Protein AF-A0A1X7TMD0-F1 (afdb_monomer)

Organism: Amphimedon queenslandica (NCBI:txid400682)

InterPro domains:
  IPR003649 B-box, C-terminal [SM00502] (31-154)
  IPR047153 TRIM45/56/19-like [PTHR25462] (22-155)

Mean predicted aligned error: 13.08 Å

Radius of gyration: 57.7 Å; Cα contacts (8 Å, |Δi|>4): 32; chains: 1; bounding box: 143×22×146 Å

Structure (mmCIF, N/CA/C/O backbone):
data_AF-A0A1X7TMD0-F1
#
_entry.id   AF-A0A1X7TMD0-F1
#
loop_
_atom_site.group_PDB
_atom_site.id
_atom_site.type_symbol
_atom_site.label_atom_id
_atom_site.label_alt_id
_atom_site.label_comp_id
_atom_site.label_asym_id
_atom_site.label_entity_id
_atom_site.label_seq_id
_atom_site.pdbx_PDB_ins_code
_atom_site.Cartn_x
_atom_site.Cartn_y
_atom_site.Cartn_z
_atom_site.occupancy
_atom_site.B_iso_or_equiv
_atom_site.auth_seq_id
_atom_site.auth_comp_id
_atom_site.auth_asym_id
_atom_site.auth_atom_id
_atom_site.pdbx_PDB_model_num
ATOM 1 N N . MET A 1 1 ? 98.277 -11.308 -60.375 1.00 38.12 1 MET A N 1
ATOM 2 C CA . MET A 1 1 ? 97.783 -9.922 -60.225 1.00 38.12 1 MET A CA 1
ATOM 3 C C . MET A 1 1 ? 96.334 -9.885 -60.677 1.00 38.12 1 MET A C 1
ATOM 5 O O . MET A 1 1 ? 96.066 -10.153 -61.839 1.00 38.12 1 MET A O 1
ATOM 9 N N . TYR A 1 2 ? 95.415 -9.661 -59.738 1.00 39.06 2 TYR A N 1
ATOM 10 C CA . TYR A 1 2 ? 93.972 -9.599 -59.971 1.00 39.06 2 TYR A CA 1
ATOM 11 C C . TYR A 1 2 ? 93.620 -8.367 -60.814 1.00 39.06 2 TYR A C 1
ATOM 13 O O . TYR A 1 2 ? 93.808 -7.243 -60.355 1.00 39.06 2 TYR A O 1
ATOM 21 N N . SER A 1 3 ? 93.098 -8.566 -62.026 1.00 44.09 3 SER A N 1
ATOM 22 C CA . SER A 1 3 ? 92.479 -7.481 -62.791 1.00 44.09 3 SER A CA 1
ATOM 23 C C . SER A 1 3 ? 91.007 -7.407 -62.400 1.00 44.09 3 SER A C 1
ATOM 25 O O . SER A 1 3 ? 90.193 -8.223 -62.833 1.00 44.09 3 SER A O 1
ATOM 27 N N . LEU A 1 4 ? 90.678 -6.462 -61.515 1.00 51.03 4 LEU A N 1
ATOM 28 C CA . LEU A 1 4 ? 89.299 -6.063 -61.265 1.00 51.03 4 LEU A CA 1
ATOM 29 C C . LEU A 1 4 ? 88.703 -5.558 -62.585 1.00 51.03 4 LEU A C 1
ATOM 31 O O . LEU A 1 4 ? 88.985 -4.435 -63.005 1.00 51.03 4 LEU A O 1
ATOM 35 N N . MET A 1 5 ? 87.844 -6.359 -63.217 1.00 51.88 5 MET A N 1
ATOM 36 C CA . MET A 1 5 ? 86.906 -5.847 -64.211 1.00 51.88 5 MET A CA 1
ATOM 37 C C . MET A 1 5 ? 85.963 -4.876 -63.499 1.00 51.88 5 MET A C 1
ATOM 39 O O . MET A 1 5 ? 84.958 -5.270 -62.908 1.00 51.88 5 MET A O 1
ATOM 43 N N . LYS A 1 6 ? 86.306 -3.586 -63.538 1.00 55.41 6 LYS A N 1
ATOM 44 C CA . LYS A 1 6 ? 85.349 -2.508 -63.312 1.00 55.41 6 LYS A CA 1
ATOM 45 C C . LYS A 1 6 ? 84.234 -2.708 -64.335 1.00 55.41 6 LYS A C 1
ATOM 47 O O . LYS A 1 6 ? 84.418 -2.404 -65.509 1.00 55.41 6 LYS A O 1
ATOM 52 N N . LYS A 1 7 ? 83.093 -3.249 -63.901 1.00 50.25 7 LYS A N 1
ATOM 53 C CA . LYS A 1 7 ? 81.836 -3.138 -64.644 1.00 50.25 7 LYS A CA 1
ATOM 54 C C . LYS A 1 7 ? 81.516 -1.649 -64.701 1.00 50.25 7 LYS A C 1
ATOM 56 O O . LYS A 1 7 ? 80.981 -1.084 -63.751 1.00 50.25 7 LYS A O 1
ATOM 61 N N . THR A 1 8 ? 81.941 -0.998 -65.774 1.00 50.72 8 THR A N 1
ATOM 62 C CA . THR A 1 8 ? 81.545 0.364 -66.103 1.00 50.72 8 THR A CA 1
ATOM 63 C C . THR A 1 8 ? 80.035 0.326 -66.279 1.00 50.72 8 THR A C 1
ATOM 65 O O . THR A 1 8 ? 79.537 -0.287 -67.222 1.00 50.72 8 THR A O 1
ATOM 68 N N . ALA A 1 9 ? 79.299 0.897 -65.327 1.00 57.88 9 ALA A N 1
ATOM 69 C CA . ALA A 1 9 ? 77.879 1.139 -65.502 1.00 57.88 9 ALA A CA 1
ATOM 70 C C . ALA A 1 9 ? 77.749 2.113 -66.677 1.00 57.88 9 ALA A C 1
ATOM 72 O O . ALA A 1 9 ? 78.112 3.283 -66.565 1.00 57.88 9 ALA A O 1
ATOM 73 N N . VAL A 1 10 ? 77.346 1.587 -67.832 1.00 64.81 10 VAL A N 1
ATOM 74 C CA . VAL A 1 10 ? 77.059 2.387 -69.019 1.00 64.81 10 VAL A CA 1
ATOM 75 C C . VAL A 1 10 ? 75.853 3.246 -68.662 1.00 64.81 10 VAL A C 1
ATOM 77 O O . VAL A 1 10 ? 74.783 2.719 -68.364 1.00 64.81 10 VAL A O 1
ATOM 80 N N . LEU A 1 11 ? 76.061 4.561 -68.597 1.00 60.78 11 LEU A N 1
ATOM 81 C CA . LEU A 1 11 ? 74.968 5.507 -68.412 1.00 60.78 11 LEU A CA 1
ATOM 82 C C . LEU A 1 11 ? 74.040 5.403 -69.630 1.00 60.78 11 LEU A C 1
ATOM 84 O O . LEU A 1 11 ? 74.550 5.360 -70.753 1.00 60.78 11 LEU A O 1
ATOM 88 N N . PRO A 1 12 ? 72.714 5.338 -69.421 1.00 64.31 12 PRO A N 1
ATOM 89 C CA . PRO A 1 12 ? 71.765 5.204 -70.516 1.00 64.31 12 PRO A CA 1
ATOM 90 C C . PRO A 1 12 ? 71.922 6.370 -71.491 1.00 64.31 12 PRO A C 1
ATOM 92 O O . PRO A 1 12 ? 72.165 7.513 -71.087 1.00 64.31 12 PRO A O 1
ATOM 95 N N . SER A 1 13 ? 71.785 6.077 -72.782 1.00 70.81 13 SER A N 1
ATOM 96 C CA . SER A 1 13 ? 71.764 7.115 -73.809 1.00 70.81 13 SER A CA 1
ATOM 97 C C . SER A 1 13 ? 70.603 8.094 -73.553 1.00 70.81 13 SER A C 1
ATOM 99 O O . SER A 1 13 ? 69.589 7.715 -72.957 1.00 70.81 13 SER A O 1
ATOM 101 N N . PRO A 1 14 ? 70.695 9.361 -73.999 1.00 70.94 14 PRO A N 1
ATOM 102 C CA . PRO A 1 14 ? 69.619 10.338 -73.819 1.00 70.94 14 PRO A CA 1
ATOM 103 C C . PRO A 1 14 ? 68.250 9.851 -74.326 1.00 70.94 14 PRO A C 1
ATOM 105 O O . PRO A 1 14 ? 67.220 10.190 -73.741 1.00 70.94 14 PRO A O 1
ATOM 108 N N . GLN A 1 15 ? 68.225 9.020 -75.376 1.00 71.81 15 GLN A N 1
ATOM 109 C CA . GLN A 1 15 ? 66.997 8.390 -75.861 1.00 71.81 15 GLN A CA 1
ATOM 110 C C . GLN A 1 15 ? 66.452 7.327 -74.889 1.00 71.81 15 GLN A C 1
ATOM 112 O O . GLN A 1 15 ? 65.260 7.339 -74.594 1.00 71.81 15 GLN A O 1
ATOM 117 N N . GLU A 1 16 ? 67.299 6.454 -74.336 1.00 71.31 16 GLU A N 1
ATOM 118 C CA . GLU A 1 16 ? 66.889 5.422 -73.364 1.00 71.31 16 GLU A CA 1
ATOM 119 C C . GLU A 1 16 ? 66.396 6.029 -72.044 1.00 71.31 16 GLU A C 1
ATOM 121 O O . GLU A 1 16 ? 65.386 5.587 -71.499 1.00 71.31 16 GLU A O 1
ATOM 126 N N . ALA A 1 17 ? 67.048 7.089 -71.555 1.00 72.69 17 ALA A N 1
ATOM 127 C CA . ALA A 1 17 ? 66.600 7.810 -70.362 1.00 72.69 17 ALA A CA 1
ATOM 128 C C . ALA A 1 17 ? 65.207 8.440 -70.559 1.00 72.69 17 ALA A C 1
ATOM 130 O O . ALA A 1 17 ? 64.384 8.433 -69.646 1.00 72.69 17 ALA A O 1
ATOM 131 N N . THR A 1 18 ? 64.923 8.937 -71.767 1.00 77.25 18 THR A N 1
ATOM 132 C CA . THR A 1 18 ? 63.623 9.531 -72.118 1.00 77.25 18 THR A CA 1
ATOM 133 C C . THR A 1 18 ? 62.509 8.480 -72.156 1.00 77.25 18 THR A C 1
ATOM 135 O O . THR A 1 18 ? 61.422 8.725 -71.636 1.00 77.25 18 THR A O 1
ATOM 138 N N . VAL A 1 19 ? 62.783 7.293 -72.710 1.00 79.81 19 VAL A N 1
ATOM 139 C CA . VAL A 1 19 ? 61.823 6.172 -72.751 1.00 79.81 19 VAL A CA 1
ATOM 140 C C . VAL A 1 19 ? 61.477 5.690 -71.340 1.00 79.81 19 VAL A C 1
ATOM 142 O O . VAL A 1 19 ? 60.300 5.556 -71.017 1.00 79.81 19 VAL A O 1
ATOM 145 N N . VAL A 1 20 ? 62.473 5.526 -70.464 1.00 80.00 20 VAL A N 1
ATOM 146 C CA . VAL A 1 20 ? 62.251 5.093 -69.072 1.00 80.00 20 VAL A CA 1
ATOM 147 C C . VAL A 1 20 ? 61.422 6.113 -68.280 1.00 80.00 20 VAL A C 1
ATOM 149 O O . VAL A 1 20 ? 60.518 5.732 -67.538 1.00 80.00 20 VAL A O 1
ATOM 152 N N . ILE A 1 21 ? 61.673 7.416 -68.449 1.00 84.94 21 ILE A N 1
ATOM 153 C CA . ILE A 1 21 ? 60.874 8.471 -67.796 1.00 84.94 21 ILE A CA 1
ATOM 154 C C . ILE A 1 21 ? 59.416 8.438 -68.278 1.00 84.94 21 ILE A C 1
ATOM 156 O O . ILE A 1 21 ? 58.499 8.615 -67.472 1.00 84.94 21 ILE A O 1
ATOM 160 N N . MET A 1 22 ? 59.189 8.183 -69.568 1.00 85.06 22 MET A N 1
ATOM 161 C CA . MET A 1 22 ? 57.848 8.078 -70.148 1.00 85.06 22 MET A CA 1
ATOM 162 C C . MET A 1 22 ? 57.096 6.852 -69.611 1.00 85.06 22 MET A C 1
ATOM 164 O O . MET A 1 22 ? 55.968 6.990 -69.147 1.00 85.06 22 MET A O 1
ATOM 168 N N . GLU A 1 23 ? 57.737 5.681 -69.553 1.00 85.06 23 GLU A N 1
ATOM 169 C CA . GLU A 1 23 ? 57.141 4.457 -68.993 1.00 85.06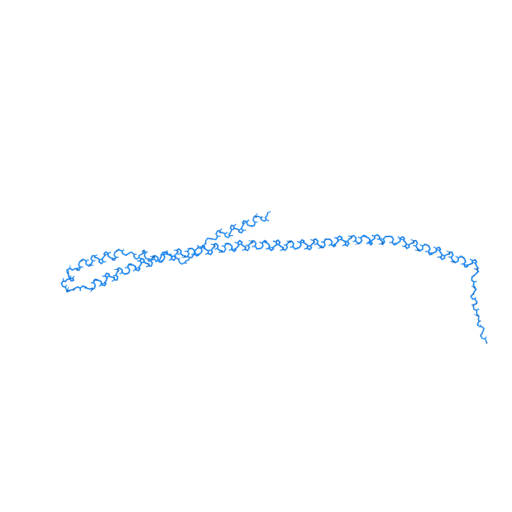 23 GLU A CA 1
ATOM 170 C C . GLU A 1 23 ? 56.800 4.588 -67.501 1.00 85.06 23 GLU A C 1
ATOM 172 O O . GLU A 1 23 ? 55.737 4.145 -67.057 1.00 85.06 23 GLU A O 1
ATOM 177 N N . ILE A 1 24 ? 57.671 5.235 -66.718 1.00 89.06 24 ILE A N 1
ATOM 178 C CA . ILE A 1 24 ? 57.410 5.530 -65.302 1.00 89.06 24 ILE A CA 1
ATOM 179 C C . ILE A 1 24 ? 56.221 6.487 -65.166 1.00 89.06 24 ILE A C 1
ATOM 181 O O . ILE A 1 24 ? 55.372 6.284 -64.298 1.00 89.06 24 ILE A O 1
ATOM 185 N N . THR A 1 25 ? 56.136 7.503 -66.025 1.00 92.06 25 THR A N 1
ATOM 186 C CA . THR A 1 25 ? 55.045 8.489 -66.019 1.00 92.06 25 THR A CA 1
ATOM 187 C C . THR A 1 25 ? 53.705 7.844 -66.383 1.00 92.06 25 THR A C 1
ATOM 189 O O . THR A 1 25 ? 52.702 8.071 -65.700 1.00 92.06 25 THR A O 1
ATOM 192 N N . ASP A 1 26 ? 53.689 6.975 -67.392 1.00 93.31 26 ASP A N 1
ATOM 193 C CA . ASP A 1 26 ? 52.505 6.215 -67.802 1.00 93.31 26 ASP A CA 1
ATOM 194 C C . ASP A 1 26 ? 52.055 5.238 -66.710 1.00 93.31 26 ASP A C 1
ATOM 196 O O . ASP A 1 26 ? 50.866 5.150 -66.391 1.00 93.31 26 ASP A O 1
ATOM 200 N N . SER A 1 27 ? 53.006 4.519 -66.105 1.00 93.38 27 SER A N 1
ATOM 201 C CA . SER A 1 27 ? 52.751 3.605 -64.989 1.00 93.38 27 SER A CA 1
ATOM 202 C C . SER A 1 27 ? 52.181 4.349 -63.778 1.00 93.38 27 SER A C 1
ATOM 204 O O . SER A 1 27 ? 51.121 3.983 -63.262 1.00 93.38 27 SER A O 1
ATOM 206 N N . TYR A 1 28 ? 52.815 5.456 -63.376 1.00 93.81 28 TYR A N 1
ATOM 207 C CA . TYR A 1 28 ? 52.341 6.323 -62.297 1.00 93.81 28 TYR A CA 1
ATOM 208 C C . TYR A 1 28 ? 50.910 6.809 -62.549 1.00 93.81 28 TYR A C 1
ATOM 210 O O . TYR A 1 28 ? 50.065 6.712 -61.659 1.00 93.81 28 TYR A O 1
ATOM 218 N N . THR A 1 29 ? 50.617 7.275 -63.765 1.00 95.88 29 THR A N 1
ATOM 219 C CA . THR A 1 29 ? 49.290 7.792 -64.129 1.00 95.88 29 THR A CA 1
ATOM 220 C C . THR A 1 29 ? 48.223 6.701 -64.031 1.00 95.88 29 THR A C 1
ATOM 222 O O . THR A 1 29 ? 47.203 6.898 -63.370 1.00 95.88 29 THR A O 1
ATOM 225 N N . LYS A 1 30 ? 48.486 5.505 -64.577 1.00 95.69 30 LYS A N 1
ATOM 226 C CA . LYS A 1 30 ? 47.564 4.357 -64.496 1.00 95.69 30 LYS A CA 1
ATOM 227 C C . LYS A 1 30 ? 47.293 3.928 -63.055 1.00 95.69 30 LYS A C 1
ATOM 229 O O . LYS A 1 30 ? 46.144 3.687 -62.684 1.00 95.69 30 LYS A O 1
ATOM 234 N N . HIS A 1 31 ? 48.336 3.839 -62.230 1.00 95.31 31 HIS A N 1
ATOM 235 C CA . HIS A 1 31 ? 48.186 3.465 -60.825 1.00 95.31 31 HIS A CA 1
ATOM 236 C C . HIS A 1 31 ? 47.451 4.538 -60.016 1.00 95.31 31 HIS A C 1
ATOM 238 O O . HIS A 1 31 ? 46.606 4.195 -59.187 1.00 95.31 31 HIS A O 1
ATOM 244 N N . LYS A 1 32 ? 47.706 5.824 -60.288 1.00 95.75 32 LYS A N 1
ATOM 245 C CA . LYS A 1 32 ? 46.985 6.940 -59.668 1.00 95.75 32 LYS A CA 1
ATOM 246 C C . LYS A 1 32 ? 45.492 6.897 -60.000 1.00 95.75 32 LYS A C 1
ATOM 248 O O . LYS A 1 32 ? 44.675 6.952 -59.086 1.00 95.75 32 LYS A O 1
ATOM 253 N N . GLU A 1 33 ? 45.128 6.717 -61.268 1.00 95.94 33 GLU A N 1
ATOM 254 C CA . GLU A 1 33 ? 43.721 6.606 -61.677 1.00 95.94 33 GLU A CA 1
ATOM 255 C C . GLU A 1 33 ? 43.021 5.391 -61.053 1.00 95.94 33 GLU A C 1
ATOM 257 O O . GLU A 1 33 ? 41.873 5.483 -60.611 1.00 95.94 33 GLU A O 1
ATOM 262 N N . ALA A 1 34 ? 43.698 4.239 -60.993 1.00 95.75 34 ALA A N 1
ATOM 263 C CA . ALA A 1 34 ? 43.158 3.038 -60.357 1.00 95.75 34 ALA A CA 1
ATOM 264 C C . ALA A 1 34 ? 42.920 3.247 -58.851 1.00 95.75 34 ALA A C 1
ATOM 266 O O . ALA A 1 34 ? 41.899 2.802 -58.311 1.00 95.75 34 ALA A O 1
ATOM 267 N N . LEU A 1 35 ? 43.827 3.964 -58.181 1.00 96.06 35 LEU A N 1
ATOM 268 C CA . LEU A 1 35 ? 43.687 4.330 -56.775 1.00 96.06 35 LEU A CA 1
ATOM 269 C C . LEU A 1 35 ? 42.517 5.297 -56.564 1.00 96.06 35 LEU A C 1
ATOM 271 O O . LEU A 1 35 ? 41.699 5.072 -55.676 1.00 96.06 35 LEU A O 1
ATOM 275 N N . GLU A 1 36 ? 42.387 6.330 -57.398 1.00 95.62 36 GLU A N 1
ATOM 276 C CA . GLU A 1 36 ? 41.278 7.291 -57.332 1.00 95.62 36 GLU A CA 1
ATOM 277 C C . GLU A 1 36 ? 39.919 6.607 -57.537 1.00 95.62 36 GLU A C 1
ATOM 279 O O . GLU A 1 36 ? 38.995 6.810 -56.742 1.00 95.62 36 GLU A O 1
ATOM 284 N N . LYS A 1 37 ? 39.811 5.719 -58.537 1.00 95.56 37 LYS A N 1
ATOM 285 C CA . LYS A 1 37 ? 38.607 4.901 -58.769 1.00 95.56 37 LYS A CA 1
ATOM 286 C C . LYS A 1 37 ? 38.267 4.026 -57.563 1.00 95.56 37 LYS A C 1
ATOM 288 O O . LYS A 1 37 ? 37.093 3.905 -57.222 1.00 95.56 37 LYS A O 1
ATOM 293 N N . SER A 1 38 ? 39.274 3.463 -56.897 1.00 95.69 38 SER A N 1
ATOM 294 C CA . SER A 1 38 ? 39.089 2.620 -55.708 1.00 95.69 38 SER A CA 1
ATOM 295 C C . SER A 1 38 ? 38.731 3.425 -54.452 1.00 95.69 38 SER A C 1
ATOM 297 O O . SER A 1 38 ? 38.002 2.938 -53.589 1.00 95.69 38 SER A O 1
ATOM 299 N N . LEU A 1 39 ? 39.200 4.672 -54.348 1.00 96.69 39 LEU A N 1
ATOM 300 C CA . LEU A 1 39 ? 38.979 5.534 -53.186 1.00 96.69 39 LEU A CA 1
ATOM 301 C C . LEU A 1 39 ? 37.565 6.134 -53.151 1.00 96.69 39 LEU A C 1
ATOM 303 O O . LEU A 1 39 ? 37.018 6.366 -52.072 1.00 96.69 39 LEU A O 1
ATOM 307 N N . ASN A 1 40 ? 36.945 6.370 -54.309 1.00 93.44 40 ASN A N 1
ATOM 308 C CA . ASN A 1 40 ? 35.605 6.960 -54.386 1.00 93.44 40 ASN A CA 1
ATOM 309 C C . ASN A 1 40 ? 34.523 6.121 -53.662 1.00 93.44 40 ASN A C 1
ATOM 311 O O . ASN A 1 40 ? 33.807 6.687 -52.830 1.00 93.44 40 ASN A O 1
ATOM 315 N N . PRO A 1 41 ? 34.432 4.787 -53.851 1.00 96.75 41 PRO A N 1
ATOM 316 C CA . PRO A 1 41 ? 33.550 3.932 -53.052 1.00 96.75 41 PRO A CA 1
ATOM 317 C C . PRO A 1 41 ? 33.829 3.992 -51.545 1.00 96.75 41 PRO A C 1
ATOM 319 O O . PRO A 1 41 ? 32.896 3.952 -50.745 1.00 96.75 41 PRO A O 1
ATOM 322 N N . VAL A 1 42 ? 35.100 4.109 -51.141 1.00 97.56 42 VAL A N 1
ATOM 323 C CA . VAL A 1 42 ? 35.485 4.207 -49.722 1.00 97.56 42 VAL A CA 1
ATOM 324 C C . VAL A 1 42 ? 34.964 5.505 -49.109 1.00 97.56 42 VAL A C 1
ATOM 326 O O . VAL A 1 42 ? 34.363 5.468 -48.039 1.00 97.56 42 VAL A O 1
ATOM 329 N N . LYS A 1 43 ? 35.106 6.640 -49.806 1.00 96.94 43 LYS A N 1
ATOM 330 C CA . LYS A 1 43 ? 34.530 7.925 -49.372 1.00 96.94 43 LYS A CA 1
ATOM 331 C C . LYS A 1 43 ? 33.009 7.843 -49.216 1.00 96.94 43 LYS A C 1
ATOM 333 O O . LYS A 1 43 ? 32.478 8.316 -48.216 1.00 96.94 43 LYS A O 1
ATOM 338 N N . GLY A 1 44 ? 32.325 7.184 -50.154 1.00 97.38 44 GLY A N 1
ATOM 339 C CA . GLY A 1 44 ? 30.883 6.935 -50.061 1.00 97.38 44 GLY A CA 1
ATOM 340 C C . GLY A 1 44 ? 30.502 6.101 -48.833 1.00 97.38 44 GLY A C 1
ATOM 341 O O . GLY A 1 44 ? 29.569 6.455 -48.114 1.00 97.38 44 GLY A O 1
ATOM 342 N N . LYS A 1 45 ? 31.261 5.037 -48.536 1.00 98.19 45 LYS A N 1
ATOM 343 C CA . LYS A 1 45 ? 31.064 4.227 -47.320 1.00 98.19 45 LYS A CA 1
ATOM 344 C C . LYS A 1 45 ? 31.298 5.026 -46.040 1.00 98.19 45 LYS A C 1
ATOM 346 O O . LYS A 1 45 ? 30.528 4.865 -45.101 1.00 98.19 45 LYS A O 1
ATOM 351 N N . ILE A 1 46 ? 32.319 5.886 -45.998 1.00 98.19 46 ILE A N 1
ATOM 352 C CA . ILE A 1 46 ? 32.585 6.760 -44.844 1.00 98.19 46 ILE A CA 1
ATOM 353 C C . ILE A 1 46 ? 31.379 7.665 -44.574 1.00 98.19 46 ILE A C 1
ATOM 355 O O . ILE A 1 46 ? 30.932 7.760 -43.435 1.00 98.19 46 ILE A O 1
ATOM 359 N N . GLU A 1 47 ? 30.824 8.293 -45.611 1.00 98.25 47 GLU A N 1
ATOM 360 C CA . GLU A 1 47 ? 29.654 9.161 -45.459 1.00 98.25 47 GLU A CA 1
ATOM 361 C C . GLU A 1 47 ? 28.402 8.379 -45.035 1.00 98.25 47 GLU A C 1
ATOM 363 O O . GLU A 1 47 ? 27.655 8.816 -44.161 1.00 98.25 47 GLU A O 1
ATOM 368 N N . GLY A 1 48 ? 28.202 7.178 -45.589 1.00 98.50 48 GLY A N 1
ATOM 369 C CA . GLY A 1 48 ? 27.134 6.276 -45.155 1.00 98.50 48 GLY A CA 1
ATOM 370 C C . GLY A 1 48 ? 27.256 5.884 -43.680 1.00 98.50 48 GLY A C 1
ATOM 371 O O . GLY A 1 48 ? 26.276 5.960 -42.944 1.00 98.50 48 GLY A O 1
ATOM 372 N N . LEU A 1 49 ? 28.462 5.530 -43.224 1.00 98.69 49 LEU A N 1
ATOM 373 C CA . LEU A 1 49 ? 28.717 5.168 -41.828 1.00 98.69 49 LEU A CA 1
ATOM 374 C C . LEU A 1 49 ? 28.472 6.333 -40.868 1.00 98.69 49 LEU A C 1
ATOM 376 O O . LEU A 1 49 ? 27.920 6.108 -39.797 1.00 98.69 49 LEU A O 1
ATOM 380 N N . LYS A 1 50 ? 28.816 7.570 -41.245 1.00 98.56 50 LYS A N 1
ATOM 381 C CA . LYS A 1 50 ? 28.501 8.752 -40.427 1.00 98.56 50 LYS A CA 1
ATOM 382 C C . LYS A 1 50 ? 26.998 8.901 -40.198 1.00 98.56 50 LYS A C 1
ATOM 384 O O . LYS A 1 50 ? 26.581 9.085 -39.063 1.00 98.56 50 LYS A O 1
ATOM 389 N N . LYS A 1 51 ? 26.192 8.757 -41.255 1.00 98.56 51 LYS A N 1
ATOM 390 C CA . LYS A 1 51 ? 24.724 8.828 -41.153 1.00 98.56 51 LYS A CA 1
ATOM 391 C C . LYS A 1 51 ? 24.155 7.716 -40.277 1.00 98.56 51 LYS A C 1
ATOM 393 O O . LYS A 1 51 ? 23.280 7.976 -39.460 1.00 98.56 51 LYS A O 1
ATOM 398 N N . VAL A 1 52 ? 24.672 6.494 -40.427 1.00 98.62 52 VAL A N 1
ATOM 399 C CA . VAL A 1 52 ? 24.281 5.360 -39.577 1.00 98.62 52 VAL A CA 1
ATOM 400 C C . VAL A 1 52 ? 24.624 5.634 -38.113 1.00 98.62 52 VAL A C 1
ATOM 402 O O . VAL A 1 52 ? 23.781 5.408 -37.256 1.00 98.62 52 VAL A O 1
ATOM 405 N N . LEU A 1 53 ? 25.820 6.152 -37.818 1.00 98.75 53 LEU A N 1
ATOM 406 C CA . LEU A 1 53 ? 26.216 6.487 -36.447 1.00 98.75 53 LEU A CA 1
ATOM 407 C C . LEU A 1 53 ? 25.305 7.549 -35.822 1.00 98.75 53 LEU A C 1
ATOM 409 O O . LEU A 1 53 ? 24.908 7.383 -34.675 1.00 98.75 53 LEU A O 1
ATOM 413 N N . SER A 1 54 ? 24.933 8.593 -36.568 1.00 98.44 54 SER A N 1
ATOM 414 C CA . SER A 1 54 ? 23.979 9.600 -36.086 1.00 98.44 54 SER A CA 1
ATOM 415 C C . SER A 1 54 ? 22.610 8.993 -35.770 1.00 98.44 54 SER A C 1
ATOM 417 O O . SER A 1 54 ? 22.102 9.196 -34.674 1.00 98.44 54 SER A O 1
ATOM 419 N N . ALA A 1 55 ? 22.055 8.179 -36.674 1.00 98.69 55 ALA A N 1
ATOM 420 C CA . ALA A 1 55 ? 20.760 7.531 -36.453 1.00 98.69 55 ALA A CA 1
ATOM 421 C C . ALA A 1 55 ? 20.782 6.540 -35.272 1.00 98.69 55 ALA A C 1
ATOM 423 O O . ALA A 1 55 ? 19.790 6.392 -34.562 1.00 98.69 55 ALA A O 1
ATOM 424 N N . LEU A 1 56 ? 21.908 5.851 -35.052 1.00 98.75 56 LEU A N 1
ATOM 425 C CA . LEU A 1 56 ? 22.078 4.973 -33.893 1.00 98.75 56 LEU A CA 1
ATOM 426 C C . LEU A 1 56 ? 22.130 5.761 -32.582 1.00 98.75 56 LEU A C 1
ATOM 428 O O . LEU A 1 56 ? 21.517 5.323 -31.615 1.00 98.75 56 LEU A O 1
ATOM 432 N N . ALA A 1 57 ? 22.817 6.906 -32.557 1.00 98.62 57 ALA A N 1
ATOM 433 C CA . ALA A 1 57 ? 22.880 7.765 -31.377 1.00 98.62 57 ALA A CA 1
ATOM 434 C C . ALA A 1 57 ? 21.494 8.317 -31.005 1.00 98.62 57 ALA A C 1
ATOM 436 O O . ALA A 1 57 ? 21.073 8.175 -29.863 1.00 98.62 57 ALA A O 1
ATOM 437 N N . GLU A 1 58 ? 20.743 8.835 -31.985 1.00 98.69 58 GLU A N 1
ATOM 438 C CA . GLU A 1 58 ? 19.360 9.297 -31.776 1.00 98.69 58 GLU A CA 1
ATOM 439 C C . GLU A 1 58 ? 18.481 8.181 -31.194 1.00 98.69 58 GLU A C 1
ATOM 441 O O . GLU A 1 58 ? 17.745 8.382 -30.230 1.00 98.69 58 GLU A O 1
ATOM 446 N N . ARG A 1 59 ? 18.602 6.963 -31.735 1.00 98.62 59 ARG A N 1
ATOM 447 C CA . ARG A 1 59 ? 17.823 5.819 -31.257 1.00 98.62 59 ARG A CA 1
ATOM 448 C C . ARG A 1 59 ? 18.222 5.369 -29.852 1.00 98.62 59 ARG A C 1
ATOM 450 O O . ARG A 1 59 ? 17.362 4.905 -29.105 1.00 98.62 59 ARG A O 1
ATOM 457 N N . GLU A 1 60 ? 19.502 5.450 -29.502 1.00 98.69 60 GLU A N 1
ATOM 458 C CA . GLU A 1 60 ? 19.980 5.152 -28.151 1.00 98.69 60 GLU A CA 1
ATOM 459 C C . GLU A 1 60 ? 19.376 6.124 -27.130 1.00 98.69 60 GLU A C 1
ATOM 461 O O . GLU A 1 60 ? 18.895 5.689 -26.080 1.00 98.69 60 GLU A O 1
ATOM 466 N N . ASP A 1 61 ? 19.344 7.414 -27.463 1.00 98.44 61 ASP A N 1
ATOM 467 C CA . ASP A 1 61 ? 18.767 8.450 -26.609 1.00 98.44 61 ASP A CA 1
ATOM 468 C C . ASP A 1 61 ? 17.257 8.245 -26.421 1.00 98.44 61 ASP A C 1
ATOM 470 O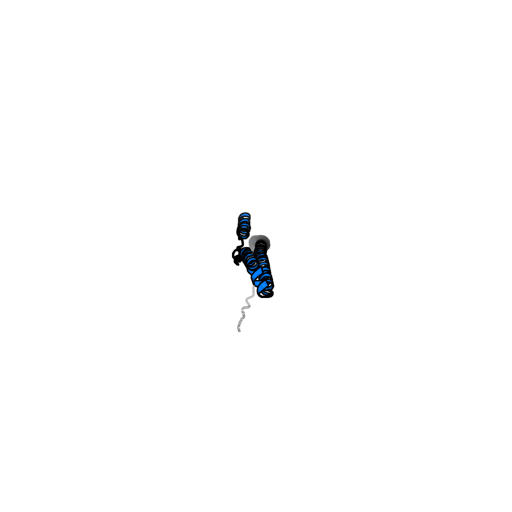 O . ASP A 1 61 ? 16.792 8.195 -25.282 1.00 98.44 61 ASP A O 1
ATOM 474 N N . GLU A 1 62 ? 16.508 7.968 -27.495 1.00 98.50 62 GLU A N 1
ATOM 475 C CA . GLU A 1 62 ? 15.077 7.630 -27.407 1.00 98.50 62 GLU A CA 1
ATOM 476 C C . GLU A 1 62 ? 14.804 6.420 -26.498 1.00 98.50 62 GLU A C 1
ATOM 478 O O . GLU A 1 62 ? 13.816 6.391 -25.761 1.00 98.50 62 GLU A O 1
ATOM 483 N N . ILE A 1 63 ? 15.645 5.381 -26.566 1.00 98.62 63 ILE A N 1
ATOM 484 C CA . ILE A 1 63 ? 15.499 4.192 -25.715 1.00 98.62 63 ILE A CA 1
ATOM 485 C C . ILE A 1 63 ? 15.708 4.566 -24.245 1.00 98.62 63 ILE A C 1
ATOM 487 O O . ILE A 1 63 ? 15.000 4.048 -23.378 1.00 98.62 63 ILE A O 1
ATOM 491 N N . ARG A 1 64 ? 16.660 5.460 -23.956 1.00 98.56 64 ARG A N 1
ATOM 492 C CA . ARG A 1 64 ? 16.946 5.919 -22.595 1.00 98.56 64 ARG A CA 1
ATOM 493 C C . ARG A 1 64 ? 15.792 6.745 -22.029 1.00 98.56 64 ARG A C 1
ATOM 495 O O . ARG A 1 64 ? 15.336 6.436 -20.934 1.00 98.56 64 ARG A O 1
ATOM 502 N N . GLU A 1 65 ? 15.265 7.693 -22.799 1.00 98.00 65 GLU A N 1
ATOM 503 C CA . GLU A 1 65 ? 14.112 8.511 -22.396 1.00 98.00 65 GLU A CA 1
ATOM 504 C C . GLU A 1 65 ? 12.862 7.654 -22.165 1.00 98.00 65 GLU A C 1
ATOM 506 O O . GLU A 1 65 ? 12.197 7.763 -21.136 1.00 98.00 65 GLU A O 1
ATOM 511 N N . ARG A 1 66 ? 12.563 6.722 -23.080 1.00 98.31 66 ARG A N 1
ATOM 512 C CA . ARG A 1 66 ? 11.421 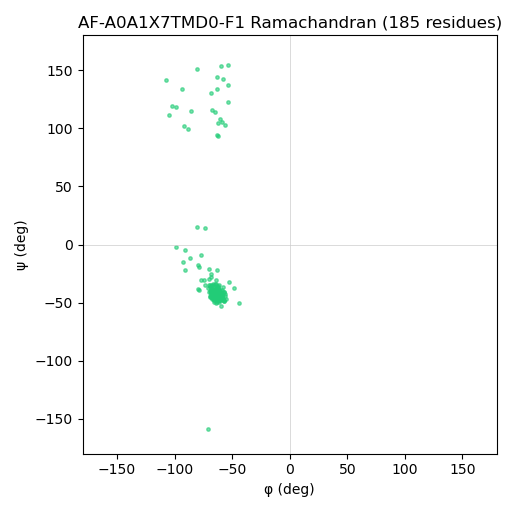5.807 -22.915 1.00 98.31 66 ARG A CA 1
ATOM 513 C C . ARG A 1 66 ? 11.565 4.911 -21.692 1.00 98.31 66 ARG A C 1
ATOM 515 O O . ARG A 1 66 ? 10.569 4.618 -21.039 1.00 98.31 66 ARG A O 1
ATOM 522 N N . ARG A 1 67 ? 12.784 4.458 -21.383 1.00 98.06 67 ARG A N 1
ATOM 523 C CA . ARG A 1 67 ? 13.049 3.682 -20.167 1.00 98.06 67 ARG A CA 1
ATOM 524 C C . ARG A 1 67 ? 12.698 4.494 -18.922 1.00 98.06 67 ARG A C 1
ATOM 526 O O . ARG A 1 67 ? 12.115 3.929 -18.007 1.00 98.06 67 ARG A O 1
ATOM 533 N N . GLU A 1 68 ? 13.077 5.766 -18.872 1.00 97.50 68 GLU A N 1
ATOM 534 C CA . GLU A 1 68 ? 12.773 6.639 -17.734 1.00 97.50 68 GLU A CA 1
ATOM 535 C C . GLU A 1 68 ? 11.261 6.838 -17.580 1.00 97.50 68 GLU A C 1
ATOM 537 O O . GLU A 1 68 ? 10.750 6.635 -16.484 1.00 97.50 68 GLU A O 1
ATOM 542 N N . GLY A 1 69 ? 10.537 7.085 -18.679 1.00 97.25 69 GLY A N 1
ATOM 543 C CA . GLY A 1 69 ? 9.072 7.187 -18.655 1.00 97.25 69 GLY A CA 1
ATOM 544 C C . GLY A 1 69 ? 8.383 5.931 -18.110 1.00 97.25 69 GLY A C 1
ATOM 545 O O . GLY A 1 69 ? 7.565 6.024 -17.204 1.00 97.25 69 GLY A O 1
ATOM 546 N N . ILE A 1 70 ? 8.781 4.742 -18.578 1.00 97.75 70 ILE A N 1
ATOM 547 C CA . ILE A 1 70 ? 8.222 3.469 -18.083 1.00 97.75 70 ILE A CA 1
ATOM 548 C C . ILE A 1 70 ? 8.504 3.270 -16.586 1.00 97.75 70 ILE A C 1
ATOM 550 O O . ILE A 1 70 ? 7.674 2.719 -15.866 1.00 97.75 70 ILE A O 1
ATOM 554 N N . LEU A 1 71 ? 9.687 3.666 -16.105 1.00 98.12 71 LEU A N 1
ATOM 555 C CA . LEU A 1 71 ? 10.026 3.539 -14.686 1.00 98.12 71 LEU A CA 1
ATOM 556 C C . LEU A 1 71 ? 9.175 4.466 -13.811 1.00 98.12 71 LEU A C 1
ATOM 558 O O . LEU A 1 71 ? 8.767 4.037 -12.732 1.00 98.12 71 LEU A O 1
ATOM 562 N N . GLU A 1 72 ? 8.889 5.682 -14.280 1.00 97.75 72 GLU A N 1
ATOM 563 C CA . GLU A 1 72 ? 7.996 6.618 -13.591 1.00 97.75 72 GLU A CA 1
ATOM 564 C C . GLU A 1 72 ? 6.559 6.085 -13.562 1.00 97.75 72 GLU A C 1
ATOM 566 O O . GLU A 1 72 ? 5.978 5.983 -12.488 1.00 97.75 72 GLU A O 1
ATOM 571 N N . GLU A 1 73 ? 6.029 5.614 -14.697 1.00 96.38 73 GLU A N 1
ATOM 572 C CA . GLU A 1 73 ? 4.681 5.027 -14.773 1.00 96.38 73 GLU A CA 1
ATOM 573 C C . GLU A 1 73 ? 4.512 3.849 -13.797 1.00 96.38 73 GLU A C 1
ATOM 575 O O . GLU A 1 73 ? 3.501 3.736 -13.105 1.00 96.38 73 GLU A O 1
ATOM 580 N N . ILE A 1 74 ? 5.519 2.969 -13.697 1.00 95.44 74 ILE A N 1
ATOM 581 C CA . ILE A 1 74 ? 5.508 1.868 -12.721 1.00 95.44 74 ILE A CA 1
ATOM 582 C C . ILE A 1 74 ? 5.455 2.406 -11.289 1.00 95.44 74 ILE A C 1
ATOM 584 O O . ILE A 1 74 ? 4.727 1.856 -10.461 1.00 95.44 74 ILE A O 1
ATOM 588 N N . HIS A 1 75 ? 6.239 3.440 -10.982 1.00 97.06 75 HIS A N 1
ATOM 589 C CA . HIS A 1 75 ? 6.263 4.029 -9.650 1.00 97.06 75 HIS A CA 1
ATOM 590 C C . HIS A 1 75 ? 4.923 4.684 -9.296 1.00 97.06 75 HIS A C 1
ATOM 592 O O . HIS A 1 75 ? 4.376 4.383 -8.235 1.00 97.06 75 HIS A O 1
ATOM 598 N N . GLU A 1 76 ? 4.366 5.492 -10.200 1.00 95.56 76 GLU A N 1
ATOM 599 C CA . GLU A 1 76 ? 3.074 6.163 -10.031 1.00 95.56 76 GLU A CA 1
ATOM 600 C C . GLU A 1 76 ? 1.944 5.153 -9.797 1.00 95.56 76 GLU A C 1
ATOM 602 O O . GLU A 1 76 ? 1.216 5.267 -8.810 1.00 95.56 76 GLU A O 1
ATOM 607 N N . MET A 1 77 ? 1.856 4.097 -10.615 1.00 88.75 77 MET A N 1
ATOM 608 C CA . MET A 1 77 ? 0.850 3.042 -10.431 1.00 88.75 77 MET A CA 1
ATOM 609 C C . MET A 1 77 ? 0.935 2.384 -9.047 1.00 88.75 77 MET A C 1
ATOM 611 O O . MET A 1 77 ? -0.088 2.085 -8.428 1.00 88.75 77 MET A O 1
ATOM 615 N N . VAL A 1 78 ? 2.149 2.125 -8.550 1.00 89.44 78 VAL A 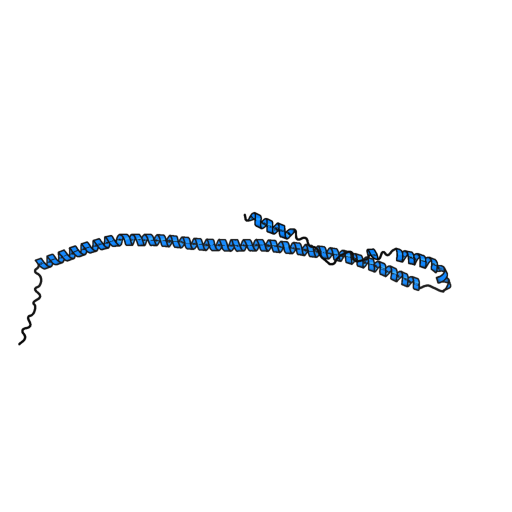N 1
ATOM 616 C CA . VAL A 1 78 ? 2.339 1.515 -7.227 1.00 89.44 78 VAL A CA 1
ATOM 617 C C . VAL A 1 78 ? 1.929 2.476 -6.113 1.00 89.44 78 VAL A C 1
ATOM 619 O O . VAL A 1 78 ? 1.253 2.045 -5.177 1.00 89.44 78 VAL A O 1
ATOM 622 N N . GLU A 1 79 ? 2.293 3.757 -6.201 1.00 94.44 79 GLU A N 1
ATOM 623 C CA . GLU A 1 79 ? 1.898 4.758 -5.202 1.00 94.44 79 GLU A CA 1
ATOM 624 C C . GLU A 1 79 ? 0.375 4.945 -5.159 1.00 94.44 79 GLU A C 1
ATOM 626 O O . GLU A 1 79 ? -0.211 4.932 -4.074 1.00 94.44 79 GLU A O 1
ATOM 631 N N . GLU A 1 80 ? -0.296 4.993 -6.314 1.00 88.44 80 GLU A N 1
ATOM 632 C CA . GLU A 1 80 ? -1.761 5.052 -6.379 1.00 88.44 80 GLU A CA 1
ATOM 633 C C . GLU A 1 80 ? -2.417 3.846 -5.686 1.00 88.44 80 GLU A C 1
ATOM 635 O O . GLU A 1 80 ? -3.328 4.005 -4.864 1.00 88.44 80 GLU A O 1
ATOM 640 N N . MET A 1 81 ? -1.920 2.629 -5.944 1.00 85.69 81 MET A N 1
ATOM 641 C CA . MET A 1 81 ? -2.408 1.420 -5.269 1.00 85.69 81 MET A CA 1
ATOM 642 C C . MET A 1 81 ? -2.157 1.463 -3.757 1.00 85.69 81 MET A C 1
ATOM 644 O O . MET A 1 81 ? -3.027 1.078 -2.966 1.00 85.69 81 MET A O 1
ATOM 648 N N . MET A 1 82 ? -0.983 1.933 -3.332 1.00 88.00 82 MET A N 1
ATOM 649 C CA . MET A 1 82 ? -0.646 2.069 -1.915 1.00 88.00 82 MET A CA 1
ATOM 650 C C . MET A 1 82 ? -1.557 3.069 -1.206 1.00 88.00 82 MET A C 1
ATOM 652 O O . MET A 1 82 ? -1.971 2.820 -0.071 1.00 88.00 82 MET A O 1
ATOM 656 N N . ASP A 1 83 ? -1.919 4.165 -1.861 1.00 89.00 83 ASP A N 1
ATOM 657 C CA . ASP A 1 83 ? -2.813 5.163 -1.290 1.00 89.00 83 ASP A CA 1
ATOM 658 C C . ASP A 1 83 ? -4.243 4.645 -1.129 1.00 89.00 83 ASP A C 1
ATOM 660 O O . ASP A 1 83 ? -4.858 4.877 -0.082 1.00 89.00 83 ASP A O 1
ATOM 664 N N . VAL A 1 84 ? -4.750 3.862 -2.085 1.00 85.94 84 VAL A N 1
ATOM 665 C CA . VAL A 1 84 ? -6.038 3.160 -1.939 1.00 85.94 84 VAL A CA 1
ATOM 666 C C . VAL A 1 84 ? -6.005 2.209 -0.742 1.00 85.94 84 VAL A C 1
ATOM 668 O O . VAL A 1 84 ? -6.904 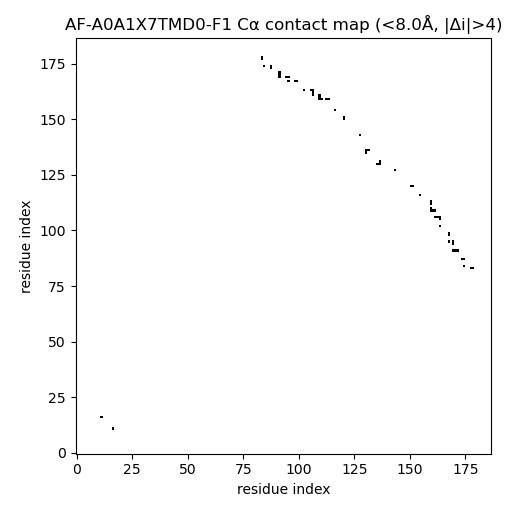2.241 0.104 1.00 85.94 84 VAL A O 1
ATOM 671 N N . LEU A 1 85 ? -4.945 1.404 -0.611 1.00 86.25 85 LEU A N 1
ATOM 672 C CA . LEU A 1 85 ? -4.791 0.475 0.513 1.00 86.25 85 LEU A CA 1
ATOM 673 C C . LEU A 1 85 ? -4.736 1.209 1.858 1.00 86.25 85 LEU A C 1
ATOM 675 O O . LEU A 1 85 ? -5.448 0.829 2.788 1.00 86.25 85 LEU A O 1
ATOM 679 N N . ARG A 1 86 ? -3.965 2.300 1.951 1.00 92.00 86 ARG A N 1
ATOM 680 C CA . ARG A 1 86 ? -3.886 3.148 3.153 1.00 92.00 86 ARG A CA 1
ATOM 681 C C . ARG A 1 86 ? -5.236 3.770 3.506 1.00 92.00 86 ARG A C 1
ATOM 683 O O . ARG A 1 86 ? -5.579 3.869 4.682 1.00 92.00 86 ARG A O 1
ATOM 690 N N . GLN A 1 87 ? -6.013 4.216 2.520 1.00 89.88 87 GLN A N 1
ATOM 691 C CA . GLN A 1 87 ? -7.355 4.749 2.772 1.00 89.88 87 GLN A CA 1
ATOM 692 C C . GLN A 1 87 ? -8.306 3.663 3.279 1.00 89.88 87 GLN A C 1
ATOM 694 O O . GLN A 1 87 ? -9.042 3.890 4.241 1.00 89.88 87 GLN A O 1
ATOM 699 N N . SER A 1 88 ? -8.270 2.481 2.666 1.00 86.19 88 SER A N 1
ATOM 700 C CA . SER A 1 88 ? -9.047 1.322 3.105 1.00 86.19 88 SER A CA 1
ATOM 701 C C . SER A 1 88 ? -8.685 0.901 4.538 1.00 86.19 88 SER A C 1
ATOM 703 O O . SER A 1 88 ? -9.582 0.694 5.357 1.00 86.19 88 SER A O 1
ATOM 705 N N . GLU A 1 89 ? -7.397 0.867 4.889 1.00 89.69 89 GLU A N 1
ATOM 706 C CA . GLU A 1 89 ? -6.918 0.597 6.252 1.00 89.69 89 GLU A CA 1
ATOM 707 C C . GLU A 1 89 ? -7.496 1.588 7.274 1.00 89.69 89 GLU A C 1
ATOM 709 O O . GLU A 1 89 ? -8.037 1.169 8.303 1.00 89.69 89 GLU A O 1
ATOM 714 N N . ARG A 1 90 ? -7.444 2.898 6.986 1.00 92.50 90 ARG A N 1
ATOM 715 C CA . ARG A 1 90 ? -8.010 3.929 7.875 1.00 92.50 90 ARG A CA 1
ATOM 716 C C . ARG A 1 90 ? -9.505 3.721 8.089 1.00 92.50 90 ARG A C 1
ATOM 718 O O . ARG A 1 90 ? -9.952 3.693 9.232 1.00 92.50 90 ARG A O 1
ATOM 725 N N . LYS A 1 91 ? -10.268 3.499 7.012 1.00 89.12 91 LYS A N 1
ATOM 726 C CA . LYS A 1 91 ? -11.723 3.266 7.084 1.00 89.12 91 LYS A CA 1
ATOM 727 C C . LYS A 1 91 ? -12.061 2.045 7.947 1.00 89.12 91 LYS A C 1
ATOM 729 O O . LYS A 1 91 ? -12.983 2.105 8.762 1.00 89.12 91 LYS A O 1
ATOM 734 N N . LEU A 1 92 ? -11.322 0.945 7.789 1.00 89.81 92 LEU A N 1
ATOM 735 C CA . LEU A 1 92 ? -11.523 -0.279 8.573 1.00 89.81 92 LEU A CA 1
ATOM 736 C C . LEU A 1 92 ? -11.143 -0.086 10.040 1.00 89.81 92 LEU A C 1
ATOM 738 O O . LEU A 1 92 ? -11.867 -0.545 10.921 1.00 89.81 92 LEU A O 1
ATOM 742 N N . THR A 1 93 ? -10.059 0.640 10.305 1.00 92.69 93 THR A N 1
ATOM 743 C CA . THR A 1 93 ? -9.624 0.986 11.664 1.00 92.69 93 THR A CA 1
ATOM 744 C C . THR A 1 93 ? -10.673 1.846 12.368 1.00 92.69 93 THR A C 1
ATOM 746 O O . THR A 1 93 ? -11.097 1.529 13.476 1.00 92.69 93 THR A O 1
ATOM 749 N N . GLU A 1 94 ? -11.180 2.885 11.702 1.00 94.00 94 GLU A N 1
ATOM 750 C CA . GLU A 1 94 ? -12.266 3.724 12.221 1.00 94.00 94 GLU A CA 1
ATOM 751 C C . GLU A 1 94 ? -13.557 2.932 12.448 1.00 94.00 94 GLU A C 1
ATOM 753 O O . GLU A 1 94 ? -14.324 3.221 13.367 1.00 94.00 94 GLU A O 1
ATOM 758 N N . GLN A 1 95 ? -13.846 1.940 11.604 1.00 91.62 95 GLN A N 1
ATOM 759 C CA . GLN A 1 95 ? -14.980 1.050 11.828 1.00 91.62 95 GLN A CA 1
ATOM 760 C C . GLN A 1 95 ? -14.767 0.173 13.068 1.00 91.62 95 GLN A C 1
ATOM 762 O O . GLN A 1 95 ? -15.680 0.066 13.883 1.00 91.62 95 GLN A O 1
ATOM 767 N N . ALA A 1 96 ? -13.582 -0.420 13.227 1.00 91.38 96 ALA A N 1
ATOM 768 C CA . ALA A 1 96 ? -13.243 -1.255 14.376 1.00 91.38 96 ALA A CA 1
ATOM 769 C C . ALA A 1 96 ? -13.362 -0.481 15.695 1.00 91.38 96 ALA A C 1
ATOM 771 O O . ALA A 1 96 ? -13.970 -0.978 16.644 1.00 91.38 96 ALA A O 1
ATOM 772 N N . ILE A 1 97 ? -12.836 0.750 15.724 1.00 95.06 97 ILE A N 1
ATOM 773 C CA . ILE A 1 97 ? -12.927 1.649 16.880 1.00 95.06 97 ILE A CA 1
ATOM 774 C C . ILE A 1 97 ? -14.393 1.923 17.210 1.00 95.06 97 ILE A C 1
ATOM 776 O O . ILE A 1 97 ? -14.819 1.633 18.320 1.00 95.06 97 ILE A O 1
ATOM 780 N N . ARG A 1 98 ? -15.197 2.370 16.234 1.00 95.06 98 ARG A N 1
ATOM 781 C CA . ARG A 1 98 ? -16.622 2.674 16.462 1.00 95.06 98 ARG A CA 1
ATOM 782 C C . ARG A 1 98 ? -17.408 1.486 17.008 1.00 95.06 98 ARG A C 1
ATOM 784 O O . ARG A 1 98 ? -18.121 1.632 17.991 1.00 95.06 98 ARG A O 1
ATOM 791 N N . VAL A 1 99 ? -17.252 0.308 16.399 1.00 93.94 99 VAL A N 1
ATOM 792 C CA . VAL A 1 99 ? -17.943 -0.909 16.856 1.00 93.94 99 VAL A CA 1
ATOM 793 C C . VAL A 1 99 ? -17.527 -1.271 18.282 1.00 93.94 99 VAL A C 1
ATOM 795 O O . VAL A 1 99 ? -18.367 -1.671 19.083 1.00 93.94 99 VAL A O 1
ATOM 798 N N . THR A 1 100 ? -16.243 -1.125 18.609 1.00 95.31 100 THR A N 1
ATOM 799 C CA . THR A 1 100 ? -15.735 -1.410 19.956 1.00 95.31 100 THR A CA 1
ATOM 800 C C . THR A 1 100 ? -16.267 -0.400 20.972 1.00 95.31 100 THR A C 1
ATOM 802 O O . THR A 1 100 ? -16.751 -0.804 22.026 1.00 95.31 100 THR A O 1
ATOM 805 N N . ASP A 1 101 ? -16.246 0.892 20.649 1.00 96.56 101 ASP A N 1
ATOM 806 C CA . ASP A 1 101 ? -16.747 1.956 21.523 1.00 96.56 101 ASP A CA 1
ATOM 807 C C . ASP A 1 101 ? -18.250 1.803 21.796 1.00 96.56 101 ASP A C 1
ATOM 809 O O . ASP A 1 101 ? -18.683 1.927 22.943 1.00 96.56 101 ASP A O 1
ATOM 813 N N . ASP A 1 102 ? -19.042 1.461 20.776 1.00 95.38 102 ASP A N 1
ATOM 814 C CA . ASP A 1 102 ? -20.477 1.199 20.925 1.00 95.38 102 ASP A CA 1
ATOM 815 C C . ASP A 1 102 ? -20.731 0.006 21.864 1.00 95.38 102 ASP A C 1
ATOM 817 O O . ASP A 1 102 ? -21.548 0.104 22.785 1.00 95.38 102 ASP A O 1
ATOM 821 N N . LYS A 1 103 ? -19.981 -1.095 21.700 1.00 94.81 103 LYS A N 1
ATOM 822 C CA . LYS A 1 103 ? -20.049 -2.268 22.590 1.00 94.81 103 LYS A CA 1
ATOM 823 C C . LYS A 1 103 ? -19.678 -1.919 24.033 1.00 94.81 103 LYS A C 1
ATOM 825 O O . LYS A 1 103 ? -20.383 -2.297 24.971 1.00 94.81 103 LYS A O 1
ATOM 830 N N . LEU A 1 104 ? -18.586 -1.178 24.227 1.00 95.62 104 LEU A N 1
ATOM 831 C CA . LEU A 1 104 ? -18.130 -0.748 25.552 1.00 95.62 104 LEU A CA 1
ATOM 832 C C . LEU A 1 104 ? -19.136 0.187 26.225 1.00 95.62 104 LEU A C 1
ATOM 834 O O . LEU A 1 104 ? -19.336 0.103 27.437 1.00 95.62 104 LEU A O 1
ATOM 838 N N . LYS A 1 105 ? -19.804 1.046 25.453 1.00 96.06 105 LYS A N 1
ATOM 839 C CA . LYS A 1 105 ? -20.861 1.918 25.964 1.00 96.06 105 LYS A CA 1
ATOM 840 C C . LYS A 1 105 ? -22.049 1.114 26.487 1.00 96.06 105 LYS A C 1
ATOM 842 O O . LYS A 1 105 ? -22.493 1.376 27.602 1.00 96.06 105 LYS A O 1
ATOM 847 N N . VAL A 1 106 ? -22.514 0.113 25.734 1.00 94.81 106 VAL A N 1
ATOM 848 C CA . VAL A 1 106 ? -23.588 -0.789 26.185 1.00 94.81 106 VAL A CA 1
ATOM 849 C C . VAL A 1 106 ? -23.205 -1.462 27.504 1.00 94.81 106 VAL A C 1
ATOM 851 O O . VAL A 1 106 ? -23.977 -1.407 28.460 1.00 94.81 106 VAL A O 1
ATOM 854 N N . LEU A 1 107 ? -21.996 -2.026 27.598 1.00 95.00 107 LEU A N 1
ATOM 855 C CA . LEU A 1 107 ? -21.512 -2.649 28.835 1.00 95.00 107 LEU A CA 1
ATOM 856 C C . LEU A 1 107 ? -21.424 -1.651 29.999 1.00 95.00 107 LEU A C 1
ATOM 858 O O . LEU A 1 107 ? -21.823 -1.982 31.113 1.00 95.00 107 LEU A O 1
ATOM 862 N N . SER A 1 108 ? -20.954 -0.425 29.754 1.00 95.75 108 SER A N 1
ATOM 863 C CA . SER A 1 108 ? -20.886 0.622 30.780 1.00 95.75 108 SER A CA 1
ATOM 864 C C . SER A 1 108 ? -22.266 0.976 31.333 1.00 95.75 108 SER A C 1
ATOM 866 O O . SER A 1 108 ? -22.425 1.131 32.544 1.00 95.75 108 SER A O 1
ATOM 868 N N . ASP A 1 109 ? -23.276 1.070 30.470 1.00 94.25 109 ASP A N 1
ATOM 869 C CA . ASP A 1 109 ? -24.645 1.356 30.893 1.00 94.25 109 ASP A CA 1
ATOM 870 C C . ASP A 1 109 ? -25.254 0.170 31.668 1.00 94.25 109 ASP A C 1
ATOM 872 O O . ASP A 1 109 ? -25.933 0.383 32.676 1.00 94.25 109 ASP A O 1
ATOM 876 N N . GLN A 1 110 ? -24.940 -1.078 31.288 1.00 93.94 110 GLN A N 1
ATOM 877 C CA . GLN A 1 110 ? -25.322 -2.266 32.066 1.00 93.94 110 GLN A CA 1
ATOM 878 C C . GLN A 1 110 ? -24.664 -2.289 33.453 1.00 93.94 110 GLN A C 1
ATOM 880 O O . GLN A 1 110 ? -25.346 -2.561 34.441 1.00 93.94 110 GLN A O 1
ATOM 885 N N . MET A 1 111 ? -23.371 -1.953 33.550 1.00 95.12 111 MET A N 1
ATOM 886 C CA . MET A 1 111 ? -22.660 -1.861 34.832 1.00 95.12 111 MET A CA 1
ATOM 887 C C . MET A 1 111 ? -23.299 -0.826 35.756 1.00 95.12 111 MET A C 1
ATOM 889 O O . MET A 1 111 ? -23.584 -1.145 36.905 1.00 95.12 111 MET A O 1
ATOM 893 N N . LYS A 1 112 ? -23.608 0.374 35.250 1.00 95.94 112 LYS A N 1
ATOM 894 C CA . LYS A 1 112 ? -24.294 1.410 36.042 1.00 95.94 112 LYS A CA 1
ATOM 895 C C . LYS A 1 112 ? -25.652 0.930 36.546 1.00 95.94 112 LYS A C 1
ATOM 897 O O . LYS A 1 112 ? -25.994 1.169 37.700 1.00 95.94 112 LYS A O 1
ATOM 902 N N . SER A 1 113 ? -26.419 0.238 35.701 1.00 94.50 113 SER A N 1
ATOM 903 C CA . SER A 1 113 ? -27.701 -0.341 36.112 1.00 94.50 113 SER A CA 1
ATOM 904 C C . SER A 1 113 ? -27.520 -1.374 37.228 1.00 94.50 113 SER A C 1
ATOM 906 O O . SER A 1 113 ? -28.272 -1.354 38.199 1.00 94.50 113 SER A O 1
ATOM 908 N N . ALA A 1 114 ? -26.514 -2.248 37.119 1.00 95.12 114 ALA A N 1
ATOM 909 C CA . ALA A 1 114 ? -26.214 -3.251 38.136 1.00 95.12 114 ALA A CA 1
ATOM 910 C C . ALA A 1 114 ? -25.734 -2.619 39.455 1.00 95.12 114 ALA A C 1
ATOM 912 O O . ALA A 1 114 ? -26.196 -3.017 40.522 1.00 95.12 114 ALA A O 1
ATOM 913 N N . GLU A 1 115 ? -24.866 -1.606 39.392 1.00 95.94 115 GLU A N 1
ATOM 914 C CA . GLU A 1 115 ? -24.395 -0.839 40.554 1.00 95.94 115 GLU A CA 1
ATOM 915 C C . GLU A 1 115 ? -25.553 -0.135 41.274 1.00 95.94 115 GLU A C 1
ATOM 917 O O . GLU A 1 115 ? -25.648 -0.201 42.499 1.00 95.94 115 GLU A O 1
ATOM 922 N N . MET A 1 116 ? -26.481 0.479 40.529 1.00 93.62 116 MET A N 1
ATOM 923 C CA . MET A 1 116 ? -27.685 1.089 41.104 1.00 93.62 116 MET A CA 1
ATOM 924 C C . MET A 1 116 ? -28.579 0.055 41.798 1.00 93.62 116 MET A C 1
ATOM 926 O O . MET A 1 116 ? -29.057 0.306 42.905 1.00 93.62 116 MET A O 1
ATOM 930 N N . SER A 1 117 ? -28.800 -1.110 41.176 1.00 93.31 117 SER A N 1
ATOM 931 C CA . SER A 1 117 ? -29.567 -2.201 41.789 1.00 93.31 117 SER A CA 1
ATOM 932 C C . SER A 1 117 ? -28.892 -2.744 43.051 1.00 93.31 117 SER A C 1
ATOM 934 O O . SER A 1 117 ? -29.578 -3.009 44.038 1.00 93.31 117 SER A O 1
ATOM 936 N N . LEU A 1 118 ? -27.562 -2.879 43.042 1.00 93.88 118 LEU A N 1
ATOM 937 C CA . LEU A 1 118 ? -26.791 -3.327 44.200 1.00 93.88 118 LEU A CA 1
ATOM 938 C C . LEU A 1 118 ? -26.891 -2.326 45.355 1.00 93.88 118 LEU A C 1
ATOM 940 O O . LEU A 1 118 ? -27.257 -2.722 46.456 1.00 93.88 118 LEU A O 1
ATOM 944 N N . SER A 1 119 ? -26.655 -1.037 45.094 1.00 93.50 119 SER A N 1
ATOM 945 C CA . SER A 1 119 ? -26.757 0.017 46.112 1.00 93.50 119 SER A CA 1
ATOM 946 C C . SER A 1 119 ? -28.157 0.080 46.728 1.00 93.50 119 SER A C 1
ATOM 948 O O . SER A 1 119 ? -28.286 0.182 47.944 1.00 93.50 119 SER A O 1
ATOM 950 N N . LEU A 1 120 ? -29.212 -0.063 45.918 1.00 90.94 120 LEU A N 1
ATOM 951 C CA . LEU A 1 120 ? -30.590 -0.104 46.412 1.00 90.94 120 LEU A CA 1
ATOM 952 C C . LEU A 1 120 ? -30.845 -1.306 47.341 1.00 90.94 120 LEU A C 1
ATOM 954 O O . LEU A 1 120 ? -31.551 -1.172 48.345 1.00 90.94 120 LEU A O 1
ATOM 958 N N . LEU A 1 121 ? -30.268 -2.473 47.036 1.00 91.00 121 LEU A N 1
ATOM 959 C CA . LEU A 1 121 ? -30.348 -3.653 47.901 1.00 91.00 121 LEU A CA 1
ATOM 960 C C . LEU A 1 121 ? -29.551 -3.477 49.195 1.00 91.00 121 LEU A C 1
ATOM 962 O O . LEU A 1 121 ? -30.060 -3.815 50.263 1.00 91.00 121 LEU A O 1
ATOM 966 N N . GLU A 1 122 ? -28.328 -2.957 49.114 1.00 89.44 122 GLU A N 1
ATOM 967 C CA . GLU A 1 122 ? -27.468 -2.711 50.274 1.00 89.44 122 GLU A CA 1
ATOM 968 C C . GLU A 1 122 ? -28.112 -1.712 51.240 1.00 89.44 122 GLU A C 1
ATOM 970 O O . GLU A 1 122 ? -28.246 -2.016 52.428 1.00 89.44 122 GLU A O 1
ATOM 975 N N . ASP A 1 123 ? -28.624 -0.589 50.725 1.00 89.19 123 ASP A N 1
ATOM 976 C CA . ASP A 1 123 ? -29.353 0.412 51.509 1.00 89.19 123 ASP A CA 1
ATOM 977 C C . ASP A 1 123 ? -30.582 -0.203 52.192 1.00 89.19 123 ASP A C 1
ATOM 979 O O . ASP A 1 123 ? -30.838 0.035 53.379 1.00 89.19 123 ASP A O 1
ATOM 983 N N . PHE A 1 124 ? -31.347 -1.027 51.466 1.00 87.38 124 PHE A N 1
ATOM 984 C CA . PHE A 1 124 ? -32.511 -1.711 52.024 1.00 87.38 124 PHE A CA 1
ATOM 985 C C . PHE A 1 124 ? -32.122 -2.691 53.139 1.00 87.38 124 PHE A C 1
ATOM 987 O O . PHE A 1 124 ? -32.784 -2.722 54.183 1.00 87.38 124 PHE A O 1
ATOM 994 N N . VAL A 1 125 ? -31.059 -3.477 52.948 1.00 84.81 125 VAL A N 1
ATOM 995 C CA . VAL A 1 125 ? -30.545 -4.414 53.957 1.00 84.81 125 VAL A CA 1
ATOM 996 C C . VAL A 1 125 ? -30.069 -3.656 55.194 1.00 84.81 125 VAL A C 1
ATOM 998 O O . VAL A 1 125 ? -30.475 -3.997 56.306 1.00 84.81 125 VAL A O 1
ATOM 1001 N N . GLU A 1 126 ? -29.279 -2.596 55.026 1.00 86.25 126 GLU A N 1
ATOM 1002 C CA . GLU A 1 126 ? -28.764 -1.806 56.144 1.00 86.25 126 GLU A CA 1
ATOM 1003 C C . GLU A 1 126 ? -29.900 -1.147 56.943 1.00 86.25 126 GLU A C 1
ATOM 1005 O O . GLU A 1 126 ? -29.919 -1.215 58.176 1.00 86.25 126 GLU A O 1
ATOM 1010 N N . GLN A 1 127 ? -30.891 -0.554 56.266 1.00 82.75 127 GLN A N 1
ATOM 1011 C CA . GLN A 1 127 ? -32.060 0.033 56.928 1.00 82.75 127 GLN A CA 1
A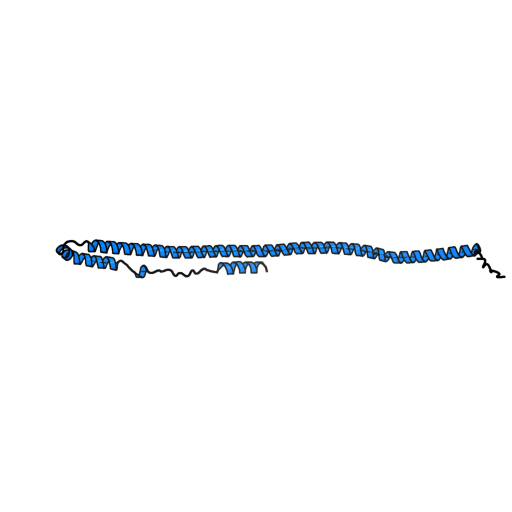TOM 1012 C C . GLN A 1 127 ? -32.922 -1.019 57.633 1.00 82.75 127 GLN A C 1
ATOM 1014 O O . GLN A 1 127 ? -33.407 -0.775 58.739 1.00 82.75 127 GLN A O 1
ATOM 1019 N N . SER A 1 128 ? -33.093 -2.195 57.027 1.00 79.06 128 SER A N 1
ATOM 1020 C CA . SER A 1 128 ? -33.898 -3.280 57.599 1.00 79.06 128 SER A CA 1
ATOM 1021 C C . SER A 1 128 ? -33.245 -3.912 58.831 1.00 79.06 128 SER A C 1
ATOM 1023 O O . SER A 1 128 ? -33.954 -4.378 59.717 1.00 79.06 128 SER A O 1
ATOM 1025 N N . LEU A 1 129 ? -31.912 -3.913 58.924 1.00 74.69 129 LEU A N 1
ATOM 1026 C CA . LEU A 1 129 ? -31.176 -4.441 60.080 1.00 74.69 129 LEU A CA 1
ATOM 1027 C C . LEU A 1 129 ? -31.125 -3.472 61.271 1.00 74.69 129 LEU A C 1
ATOM 1029 O O . LEU A 1 129 ? -30.911 -3.908 62.401 1.00 74.69 129 LEU A O 1
ATOM 1033 N N . LYS A 1 130 ? -31.392 -2.177 61.063 1.00 77.94 130 LYS A N 1
ATOM 1034 C CA . LYS A 1 130 ? -31.504 -1.162 62.134 1.00 77.94 130 LYS A CA 1
ATOM 1035 C C . LYS A 1 130 ? -32.796 -1.281 62.961 1.00 77.94 130 LYS A C 1
ATOM 1037 O O . LYS A 1 130 ? -33.156 -0.349 63.679 1.00 77.94 130 LYS A O 1
ATOM 1042 N N . THR A 1 131 ? -33.518 -2.399 62.862 1.00 65.19 131 THR A N 1
ATOM 1043 C CA . THR A 1 131 ? -34.798 -2.621 63.543 1.00 65.19 131 THR A CA 1
ATOM 1044 C C . THR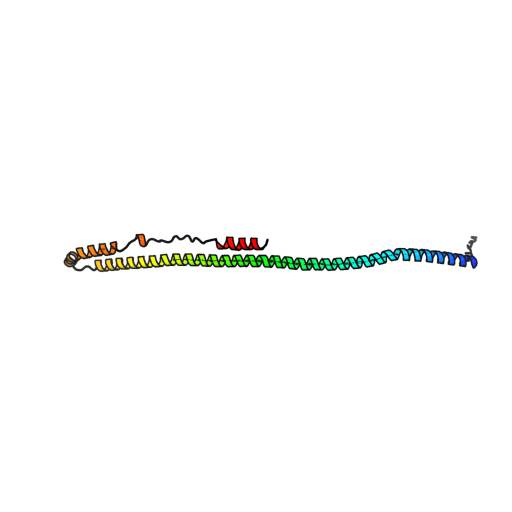 A 1 131 ? -34.726 -2.391 65.052 1.00 65.19 131 THR A C 1
ATOM 1046 O O . THR A 1 131 ? -33.785 -2.820 65.717 1.00 65.19 131 THR A O 1
ATOM 1049 N N . GLY A 1 132 ? -35.758 -1.717 65.566 1.00 69.00 132 GLY A N 1
ATOM 1050 C CA . GLY A 1 132 ? -35.917 -1.363 66.973 1.00 69.00 132 GLY A CA 1
ATOM 1051 C C . GLY A 1 132 ? -36.228 -2.547 67.890 1.00 69.00 132 GLY A C 1
ATOM 1052 O O . GLY A 1 132 ? -35.961 -3.708 67.586 1.00 69.00 132 GLY A O 1
ATOM 1053 N N . SER A 1 133 ? -36.799 -2.245 69.051 1.00 79.94 133 SER A N 1
ATOM 1054 C CA . SER A 1 133 ? -37.090 -3.220 70.106 1.00 79.94 133 SER A CA 1
ATOM 1055 C C . SER A 1 133 ? -37.916 -4.427 69.602 1.00 79.94 133 SER A C 1
ATOM 1057 O O . SER A 1 133 ? -38.684 -4.300 68.644 1.00 79.94 133 SER A O 1
ATOM 1059 N N . PRO A 1 134 ? -37.839 -5.610 70.249 1.00 83.50 134 PRO A N 1
ATOM 1060 C CA . PRO A 1 134 ? -38.554 -6.815 69.803 1.00 83.50 134 PRO A CA 1
ATOM 1061 C C . PRO A 1 134 ? -40.056 -6.634 69.466 1.00 83.50 134 PRO A C 1
ATOM 1063 O O . PRO A 1 134 ? -40.513 -7.218 68.481 1.00 83.50 134 PRO A O 1
ATOM 1066 N N . PRO A 1 135 ? -40.846 -5.813 70.194 1.00 83.38 135 PRO A N 1
ATOM 1067 C CA . PRO A 1 135 ? -42.241 -5.539 69.832 1.00 83.38 135 PRO A CA 1
ATOM 1068 C C . PRO A 1 135 ? -42.410 -4.746 68.525 1.00 83.38 135 PRO A C 1
ATOM 1070 O O . PRO A 1 135 ? -43.379 -4.964 67.796 1.00 83.38 135 PRO A O 1
ATOM 1073 N N . GLU A 1 136 ? -41.487 -3.831 68.216 1.00 81.94 136 GLU A N 1
ATOM 1074 C CA . GLU A 1 136 ? -41.515 -3.020 66.991 1.00 81.94 136 GLU A CA 1
ATOM 1075 C C . GLU A 1 136 ? -41.217 -3.878 65.763 1.00 81.94 136 GLU A C 1
ATOM 1077 O O . GLU A 1 136 ? -41.925 -3.770 64.763 1.00 81.94 136 GLU A O 1
ATOM 1082 N N . VAL A 1 137 ? -40.253 -4.799 65.876 1.00 82.06 137 VAL A N 1
ATOM 1083 C CA . VAL A 1 137 ? -39.924 -5.773 64.820 1.00 82.06 137 VAL A CA 1
ATOM 1084 C C . VAL A 1 137 ? -41.132 -6.640 64.471 1.00 82.06 137 VAL A C 1
ATOM 1086 O O . VAL A 1 137 ? -41.449 -6.842 63.299 1.00 82.06 137 VAL A O 1
ATOM 1089 N N . LEU A 1 138 ? -41.855 -7.138 65.480 1.00 83.75 138 LEU A N 1
ATOM 1090 C CA . LEU A 1 138 ? -43.054 -7.952 65.256 1.00 83.75 138 LEU A CA 1
ATOM 1091 C C . LEU A 1 138 ? -44.174 -7.159 64.570 1.00 83.75 138 LEU A C 1
ATOM 1093 O O . LEU A 1 138 ? -44.902 -7.721 63.751 1.00 83.75 138 LEU A O 1
ATOM 1097 N N . ARG A 1 139 ? -44.295 -5.858 64.870 1.00 84.94 139 ARG A N 1
ATOM 1098 C CA . ARG A 1 139 ? -45.302 -4.975 64.266 1.00 84.94 139 ARG A CA 1
ATOM 1099 C C . ARG A 1 139 ? -44.971 -4.623 62.808 1.00 84.94 139 ARG A C 1
ATOM 1101 O O . ARG A 1 139 ? -45.895 -4.514 62.007 1.00 84.94 139 ARG A O 1
ATOM 1108 N N . SER A 1 140 ? -43.692 -4.480 62.450 1.00 85.31 140 SER A N 1
ATOM 1109 C CA . SER A 1 140 ? -43.247 -4.111 61.094 1.00 85.31 140 SER A CA 1
ATOM 1110 C C . SER A 1 140 ? -42.937 -5.299 60.172 1.00 85.31 140 SER A C 1
ATOM 1112 O O . SER A 1 140 ? -42.892 -5.119 58.955 1.00 85.31 140 SER A O 1
ATOM 1114 N N . LYS A 1 141 ? -42.789 -6.522 60.709 1.00 85.69 141 LYS A N 1
ATOM 1115 C CA . LYS A 1 141 ? -42.406 -7.742 59.966 1.00 85.69 141 LYS A CA 1
ATOM 1116 C C . LYS A 1 141 ? -43.131 -7.918 58.630 1.00 85.69 141 LYS A C 1
ATOM 1118 O O . LYS A 1 141 ? -42.484 -8.169 57.619 1.00 85.69 141 LYS A O 1
ATOM 1123 N N . LYS A 1 142 ? -44.464 -7.807 58.614 1.00 87.81 142 LYS A N 1
ATOM 1124 C CA . LYS A 1 142 ? -45.256 -8.027 57.392 1.00 87.81 142 LYS A CA 1
ATOM 1125 C C . LYS A 1 142 ? -44.911 -7.006 56.299 1.00 87.81 142 LYS A C 1
ATOM 1127 O O . LYS A 1 142 ? -44.662 -7.401 55.167 1.00 87.81 142 LYS A O 1
ATOM 1132 N N . GLN A 1 143 ? -44.841 -5.723 56.659 1.00 87.00 143 GLN A N 1
ATOM 1133 C CA . GLN A 1 143 ? -44.496 -4.641 55.729 1.00 87.00 143 GLN A CA 1
ATOM 1134 C C . GLN A 1 143 ? -43.059 -4.772 55.213 1.00 87.00 143 GLN A C 1
ATOM 1136 O O . GLN A 1 143 ? -42.818 -4.566 54.027 1.00 87.00 143 GLN A O 1
ATOM 1141 N N . LEU A 1 144 ? -42.111 -5.152 56.079 1.00 87.31 144 LEU A N 1
ATOM 1142 C CA . LEU A 1 144 ? -40.725 -5.407 55.674 1.00 87.31 144 LEU A CA 1
ATOM 1143 C C . LEU A 1 144 ? -40.624 -6.587 54.700 1.00 87.31 144 LEU A C 1
ATOM 1145 O O . LEU A 1 144 ? -39.894 -6.491 53.722 1.00 87.31 144 LEU A O 1
ATOM 1149 N N . MET A 1 145 ? -41.378 -7.670 54.918 1.00 86.56 145 MET A N 1
ATOM 1150 C CA . MET A 1 145 ? -41.408 -8.816 54.000 1.00 86.56 145 MET A CA 1
ATOM 1151 C C . MET A 1 145 ? -42.035 -8.478 52.638 1.00 86.56 145 MET A C 1
ATOM 1153 O O . MET A 1 145 ? -41.528 -8.926 51.609 1.00 86.56 145 MET A O 1
ATOM 1157 N N . GLU A 1 146 ? -43.114 -7.688 52.618 1.00 89.31 146 GLU A N 1
ATOM 1158 C CA . GLU A 1 146 ? -43.731 -7.202 51.375 1.00 89.31 146 GLU A CA 1
ATOM 1159 C C . GLU A 1 146 ? -42.758 -6.307 50.600 1.00 89.31 146 GLU A C 1
ATOM 1161 O O . GLU A 1 146 ? -42.489 -6.583 49.433 1.00 89.31 146 GLU A O 1
ATOM 1166 N N . ARG A 1 147 ? -42.133 -5.321 51.262 1.00 86.81 147 ARG A N 1
ATOM 1167 C CA . ARG A 1 147 ? -41.094 -4.485 50.638 1.00 86.81 147 ARG A CA 1
ATOM 1168 C C . ARG A 1 147 ? -39.890 -5.285 50.163 1.00 86.81 147 ARG A C 1
ATOM 1170 O O . ARG A 1 147 ? -39.359 -4.993 49.103 1.00 86.81 147 ARG A O 1
ATOM 1177 N N . MET A 1 148 ? -39.459 -6.290 50.922 1.00 87.31 148 MET A N 1
ATOM 1178 C CA . MET A 1 148 ? -38.349 -7.153 50.523 1.00 87.31 148 MET A CA 1
ATOM 1179 C C . MET A 1 148 ? -38.681 -7.898 49.230 1.00 87.31 148 MET A C 1
ATOM 1181 O O . MET A 1 148 ? -37.840 -7.953 48.337 1.00 87.31 148 MET A O 1
ATOM 1185 N N . SER A 1 149 ? -39.911 -8.405 49.108 1.00 88.38 149 SER A N 1
ATOM 1186 C CA . SER A 1 149 ? -40.400 -9.071 47.894 1.00 88.38 149 SER A CA 1
ATOM 1187 C C . SER A 1 149 ? -40.536 -8.102 46.715 1.00 88.38 149 SER A C 1
ATOM 1189 O O . SER A 1 149 ? -40.210 -8.464 45.592 1.00 88.38 149 SER A O 1
ATOM 1191 N N . GLU A 1 150 ? -40.979 -6.868 46.961 1.00 88.44 150 GLU A N 1
ATOM 1192 C CA . GLU A 1 150 ? -41.084 -5.813 45.944 1.00 88.44 150 GLU A CA 1
ATOM 1193 C C . GLU A 1 150 ? -39.705 -5.395 45.415 1.00 88.44 150 GLU A C 1
ATOM 1195 O O . GLU A 1 150 ? -39.477 -5.391 44.208 1.00 88.44 150 GLU A O 1
ATOM 1200 N N . VAL A 1 151 ? -38.762 -5.111 46.318 1.00 88.19 151 VAL A N 1
ATOM 1201 C CA . VAL A 1 151 ? -37.395 -4.694 45.982 1.00 88.19 151 VAL A CA 1
ATOM 1202 C C . VAL A 1 151 ? -36.648 -5.793 45.226 1.00 88.19 151 VAL A C 1
ATOM 1204 O O . VAL A 1 151 ? -36.025 -5.511 44.207 1.00 88.19 151 VAL A O 1
ATOM 1207 N N . THR A 1 152 ? -36.727 -7.048 45.683 1.00 88.56 152 THR A N 1
ATOM 1208 C CA . THR A 1 152 ? -36.090 -8.164 44.959 1.00 88.56 152 THR A CA 1
ATOM 1209 C C . THR A 1 152 ? -36.807 -8.497 43.654 1.00 88.56 152 THR A C 1
ATOM 1211 O O . THR A 1 152 ? -36.139 -8.773 42.664 1.00 88.56 152 THR A O 1
ATOM 1214 N N . GLY A 1 153 ? -38.140 -8.426 43.612 1.00 88.88 153 GLY A N 1
ATOM 1215 C CA . GLY A 1 153 ? -38.920 -8.661 42.395 1.00 88.88 153 GLY A CA 1
ATOM 1216 C C . GLY A 1 153 ? -38.736 -7.588 41.317 1.00 88.88 153 GLY A C 1
ATOM 1217 O O . GLY A 1 153 ? -38.916 -7.877 40.138 1.00 88.88 153 GLY A O 1
ATOM 1218 N N . GLY A 1 154 ? -38.358 -6.365 41.702 1.00 85.38 154 GLY A N 1
ATOM 1219 C CA . GLY A 1 154 ? -38.064 -5.264 40.782 1.00 85.38 154 GLY A CA 1
ATOM 1220 C C . GLY A 1 154 ? -36.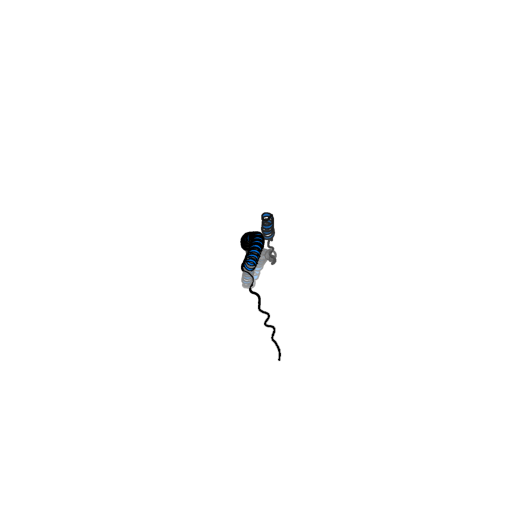697 -5.349 40.092 1.00 85.38 154 GLY A C 1
ATOM 1221 O O . GLY A 1 154 ? -36.438 -4.564 39.183 1.00 85.38 154 GLY A O 1
ATOM 1222 N N . ILE A 1 155 ? -35.823 -6.277 40.499 1.00 90.75 155 ILE A N 1
ATOM 1223 C CA . ILE A 1 155 ? -34.483 -6.446 39.925 1.00 90.75 155 ILE A CA 1
ATOM 1224 C C . ILE A 1 155 ? -34.477 -7.676 39.021 1.00 90.75 155 ILE A C 1
ATOM 1226 O O . ILE A 1 155 ? -34.540 -8.813 39.488 1.00 90.75 155 ILE A O 1
ATOM 1230 N N . ASN A 1 156 ? -34.352 -7.452 37.713 1.00 88.69 156 ASN A N 1
ATOM 1231 C CA . ASN A 1 156 ? -34.207 -8.529 36.742 1.00 88.69 156 ASN A CA 1
ATOM 1232 C C . ASN A 1 156 ? -32.722 -8.838 36.484 1.00 88.69 156 ASN A C 1
ATOM 1234 O O . ASN A 1 156 ? -32.053 -8.131 35.733 1.00 88.69 156 ASN A O 1
ATOM 1238 N N . LEU A 1 157 ? -32.211 -9.918 37.081 1.00 87.19 157 LEU A N 1
ATOM 1239 C CA . LEU A 1 157 ? -30.814 -10.340 36.906 1.00 87.19 157 LEU A CA 1
ATOM 1240 C C . LEU A 1 157 ? -30.482 -10.751 35.464 1.00 87.19 157 LEU A C 1
ATOM 1242 O O . LEU A 1 157 ? -29.348 -10.565 35.031 1.00 87.19 157 LEU A O 1
ATOM 1246 N N . GLU A 1 158 ? -31.446 -11.278 34.704 1.00 87.19 158 GLU A N 1
ATOM 1247 C CA . GLU A 1 158 ? -31.201 -11.685 33.315 1.00 87.19 158 GLU A CA 1
ATOM 1248 C C . GLU A 1 158 ? -30.916 -10.479 32.412 1.00 87.19 158 GLU A C 1
ATOM 1250 O O . GLU A 1 158 ? -30.069 -10.557 31.524 1.00 87.19 158 GLU A O 1
ATOM 1255 N N . GLU A 1 159 ? -31.566 -9.339 32.667 1.00 85.75 159 GLU A N 1
ATOM 1256 C CA . GLU A 1 159 ? -31.347 -8.096 31.915 1.00 85.75 159 GLU A CA 1
ATOM 1257 C C . GLU A 1 159 ? -29.979 -7.451 32.186 1.00 85.75 159 GLU A C 1
ATOM 1259 O O . GLU A 1 159 ? -29.491 -6.678 31.350 1.00 85.75 159 GLU A O 1
ATOM 1264 N N . LEU A 1 160 ? -29.359 -7.790 33.321 1.00 87.44 160 LEU A N 1
ATOM 1265 C CA . LEU A 1 160 ? -28.038 -7.315 33.738 1.00 87.44 160 LEU A CA 1
ATOM 1266 C C . LEU A 1 160 ? -26.888 -8.174 33.193 1.00 87.44 160 LEU A C 1
ATOM 1268 O O . LEU A 1 160 ? -25.734 -7.752 33.266 1.00 87.44 160 LEU A O 1
ATOM 1272 N N . ASN A 1 161 ? -27.174 -9.347 32.619 1.00 88.44 161 ASN A N 1
ATOM 1273 C CA . ASN A 1 161 ? -26.143 -10.167 31.990 1.00 88.44 161 ASN A CA 1
ATOM 1274 C C . ASN A 1 161 ? -25.522 -9.442 30.786 1.00 88.44 161 ASN A C 1
ATOM 1276 O O . ASN A 1 161 ? -26.249 -8.773 30.044 1.00 88.44 161 ASN A O 1
ATOM 1280 N N . PRO A 1 162 ? -24.207 -9.596 30.538 1.00 90.56 162 PRO A N 1
ATOM 1281 C CA . PRO A 1 162 ? -23.563 -9.010 29.369 1.00 90.56 162 PRO A CA 1
ATOM 1282 C C . PRO A 1 162 ? -24.287 -9.408 28.081 1.00 90.56 162 PRO A C 1
ATOM 1284 O O . PRO A 1 162 ? -24.455 -10.594 27.796 1.00 90.56 162 PRO A O 1
ATOM 1287 N N . LYS A 1 163 ? -24.731 -8.407 27.317 1.00 89.50 163 LYS A N 1
ATOM 1288 C CA . LYS A 1 163 ? -25.425 -8.620 26.033 1.00 89.50 163 LYS A CA 1
ATOM 1289 C C . LYS A 1 163 ? -24.467 -8.652 24.847 1.00 89.50 163 LYS A C 1
ATOM 1291 O O . LYS A 1 163 ? -24.807 -9.186 23.797 1.00 89.50 163 LYS A O 1
ATOM 1296 N N . GLU A 1 164 ? -23.288 -8.066 25.016 1.00 91.44 164 GLU A N 1
ATOM 1297 C CA . GLU A 1 164 ? -22.282 -7.953 23.969 1.00 91.44 164 GLU A CA 1
ATOM 1298 C C . GLU A 1 164 ? -21.278 -9.104 24.017 1.00 91.44 164 GLU A C 1
ATOM 1300 O O . GLU A 1 164 ? -20.723 -9.430 25.066 1.00 91.44 164 GLU A O 1
ATOM 1305 N N . GLU A 1 165 ? -20.995 -9.679 22.850 1.00 89.19 165 GLU A N 1
ATOM 1306 C CA . GLU A 1 165 ? -19.862 -10.586 22.649 1.00 89.19 165 GLU A CA 1
ATOM 1307 C C . GLU A 1 165 ? -18.559 -9.795 22.467 1.00 89.19 165 GLU A C 1
ATOM 1309 O O . GLU A 1 165 ? -18.566 -8.683 21.923 1.00 89.19 165 GLU A O 1
ATOM 1314 N N . ALA A 1 166 ? -17.439 -10.402 22.869 1.00 85.62 166 ALA A N 1
ATOM 1315 C CA . ALA A 1 166 ? -16.105 -9.817 22.727 1.00 85.62 166 ALA A CA 1
ATOM 1316 C C . ALA A 1 166 ? -15.641 -9.720 21.263 1.00 85.62 166 ALA A C 1
ATOM 1318 O O . ALA A 1 166 ? -14.858 -8.834 20.922 1.00 85.62 166 ALA A O 1
ATOM 1319 N N . ASP A 1 167 ? -16.122 -10.613 20.395 1.00 88.31 167 ASP A N 1
ATOM 1320 C CA . ASP A 1 167 ? -15.712 -10.648 18.997 1.00 88.31 167 ASP A CA 1
ATOM 1321 C C . ASP A 1 167 ? -16.222 -9.418 18.230 1.00 88.31 167 ASP A C 1
ATOM 1323 O O . ASP A 1 167 ? -17.411 -9.077 18.235 1.00 88.31 167 ASP A O 1
ATOM 1327 N N . VAL A 1 168 ? -15.313 -8.770 17.501 1.00 84.50 168 VAL A N 1
ATOM 1328 C CA . VAL A 1 168 ? -15.620 -7.634 16.625 1.00 84.50 168 VAL A CA 1
ATOM 1329 C C . VAL A 1 168 ? -15.653 -8.127 15.181 1.00 84.50 168 VAL A C 1
ATOM 1331 O O . VAL A 1 168 ? -14.655 -8.601 14.641 1.00 84.50 168 VAL A O 1
ATOM 1334 N N . LYS A 1 169 ? -16.811 -7.992 14.529 1.00 83.50 169 LYS A N 1
ATOM 1335 C CA . LYS A 1 169 ? -16.983 -8.307 13.105 1.00 83.50 169 LYS A CA 1
ATOM 1336 C C . LYS A 1 169 ? -16.917 -7.023 12.286 1.00 83.50 169 LYS A C 1
ATOM 1338 O O . LYS A 1 169 ? -17.753 -6.138 12.447 1.00 83.50 169 LYS A O 1
ATOM 1343 N N . ILE A 1 170 ? -15.939 -6.940 11.391 1.00 83.19 170 ILE A N 1
ATOM 1344 C CA . ILE A 1 170 ? -15.728 -5.796 10.495 1.00 83.19 170 ILE A CA 1
ATOM 1345 C C . ILE A 1 170 ? -16.131 -6.210 9.074 1.00 83.19 170 ILE A C 1
ATOM 1347 O O . ILE A 1 170 ? -15.899 -7.345 8.655 1.00 83.19 170 ILE A O 1
ATOM 1351 N N . SER A 1 171 ? -16.762 -5.305 8.323 1.00 75.81 171 SER A N 1
ATOM 1352 C CA . SER A 1 171 ? -17.207 -5.587 6.955 1.00 75.81 171 SER A CA 1
ATOM 1353 C C . SER A 1 171 ? -16.084 -5.322 5.953 1.00 75.81 171 SER A C 1
ATOM 1355 O O . SER A 1 171 ? -15.706 -4.177 5.726 1.00 75.81 171 SER A O 1
ATOM 1357 N N . ASN A 1 172 ? -15.601 -6.370 5.282 1.00 67.44 172 ASN A N 1
ATOM 1358 C CA . ASN A 1 172 ? -14.548 -6.262 4.264 1.00 67.44 172 ASN A CA 1
ATOM 1359 C C . ASN A 1 172 ? -15.066 -5.806 2.876 1.00 67.44 172 ASN A C 1
ATOM 1361 O O . ASN A 1 172 ? -14.396 -5.951 1.858 1.00 67.44 172 ASN A O 1
ATOM 1365 N N . ARG A 1 173 ? -16.292 -5.271 2.788 1.00 61.59 173 ARG A N 1
ATOM 1366 C CA . ARG A 1 173 ? -16.892 -4.893 1.492 1.00 61.59 173 ARG A CA 1
ATOM 1367 C C . ARG A 1 173 ? -16.127 -3.790 0.751 1.00 61.59 173 ARG A C 1
ATOM 1369 O O . ARG A 1 173 ? -16.275 -3.687 -0.461 1.00 61.59 173 ARG A O 1
ATOM 1376 N N . TYR A 1 174 ? -15.335 -2.984 1.456 1.00 58.47 174 TYR A N 1
ATOM 1377 C CA . TYR A 1 174 ? -14.637 -1.835 0.877 1.00 58.47 174 TYR A CA 1
ATOM 1378 C C . TYR A 1 174 ? -13.357 -2.218 0.121 1.00 58.47 174 TYR A C 1
ATOM 1380 O O . TYR A 1 174 ? -13.132 -1.692 -0.965 1.00 58.47 174 TYR A O 1
ATOM 1388 N N . ILE A 1 175 ? -12.585 -3.196 0.614 1.00 60.19 175 ILE A N 1
ATOM 1389 C CA . ILE A 1 175 ? -11.308 -3.583 -0.011 1.00 60.19 175 ILE A CA 1
ATOM 1390 C C . ILE A 1 175 ? -11.544 -4.231 -1.381 1.00 60.19 175 ILE A C 1
ATOM 1392 O O . ILE A 1 175 ? -10.844 -3.944 -2.348 1.00 60.19 175 ILE A O 1
ATOM 1396 N N . THR A 1 176 ? -12.552 -5.100 -1.490 1.00 58.06 176 THR A N 1
ATOM 1397 C CA . THR A 1 176 ? -12.785 -5.874 -2.717 1.00 58.06 176 THR A CA 1
ATOM 1398 C C . THR A 1 176 ? -13.274 -5.003 -3.877 1.00 58.06 176 THR A C 1
ATOM 1400 O O . THR A 1 176 ? -12.900 -5.258 -5.012 1.00 58.06 176 THR A O 1
ATOM 1403 N N . LEU A 1 177 ? -14.077 -3.965 -3.623 1.00 58.88 177 LEU A N 1
ATOM 1404 C CA . LEU A 1 177 ? -14.623 -3.116 -4.690 1.00 58.88 177 LEU A CA 1
ATOM 1405 C C . LEU A 1 177 ? -13.611 -2.085 -5.210 1.00 58.88 177 LEU A C 1
ATOM 1407 O O . LEU A 1 177 ? -13.552 -1.878 -6.418 1.00 58.88 177 LEU A O 1
A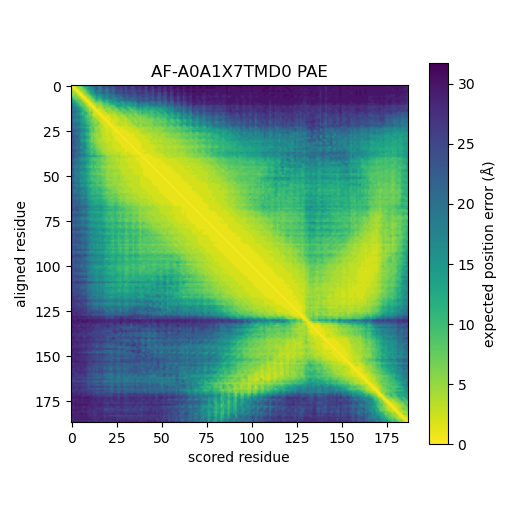TOM 1411 N N . GLU A 1 178 ? -12.797 -1.473 -4.341 1.00 60.28 178 GLU A N 1
ATOM 1412 C CA . GLU A 1 178 ? -11.799 -0.470 -4.759 1.00 60.28 178 GLU A CA 1
ATOM 1413 C C . GLU A 1 178 ? -10.656 -1.107 -5.576 1.00 60.28 178 GLU A C 1
ATOM 1415 O O . GLU A 1 178 ? -10.267 -0.563 -6.608 1.00 60.28 178 GLU A O 1
ATOM 1420 N N . ILE A 1 179 ? -10.186 -2.303 -5.193 1.00 62.78 179 ILE A N 1
ATOM 1421 C CA . ILE A 1 179 ? -9.142 -3.032 -5.940 1.00 62.78 179 ILE A CA 1
ATOM 1422 C C . ILE A 1 179 ? -9.662 -3.530 -7.301 1.00 62.78 179 ILE A C 1
ATOM 1424 O O . ILE A 1 179 ? -8.957 -3.433 -8.307 1.00 62.78 179 ILE A O 1
ATOM 1428 N N . LEU A 1 180 ? -10.899 -4.043 -7.354 1.00 59.66 180 LEU A N 1
ATOM 1429 C CA . LEU A 1 180 ? -11.501 -4.535 -8.601 1.00 59.66 180 LEU A CA 1
ATOM 1430 C C . LEU A 1 180 ? -11.824 -3.404 -9.589 1.00 59.66 180 LEU A C 1
ATOM 1432 O O . LEU A 1 180 ? -11.682 -3.599 -10.793 1.00 59.66 180 LEU A O 1
ATOM 1436 N N . LEU A 1 181 ? -12.223 -2.223 -9.102 1.00 60.41 181 LEU A N 1
ATOM 1437 C CA . LEU A 1 181 ? -12.451 -1.048 -9.952 1.00 60.41 181 LEU A CA 1
ATOM 1438 C C . LEU A 1 181 ? -11.151 -0.528 -10.583 1.00 60.41 181 LEU A C 1
ATOM 1440 O O . LEU A 1 181 ? -11.171 -0.125 -11.742 1.00 60.41 181 LEU A O 1
ATOM 1444 N N . TYR A 1 182 ? -10.025 -0.589 -9.866 1.00 61.50 182 TYR A N 1
ATOM 1445 C CA . TYR A 1 182 ? -8.718 -0.229 -10.430 1.00 61.50 182 TYR A CA 1
ATOM 1446 C C . TYR A 1 182 ? -8.286 -1.175 -11.557 1.00 61.50 182 TYR A C 1
ATOM 1448 O O . TYR A 1 182 ? -7.821 -0.709 -12.590 1.00 61.50 182 TYR A O 1
ATOM 1456 N N . HIS A 1 183 ? -8.498 -2.490 -11.409 1.00 57.97 183 HIS A N 1
ATOM 1457 C CA . HIS A 1 183 ? -8.190 -3.451 -12.480 1.00 57.97 183 HIS A CA 1
ATOM 1458 C C . HIS A 1 183 ? -9.013 -3.209 -13.752 1.00 57.97 183 HIS A C 1
ATOM 1460 O O . HIS A 1 183 ? -8.495 -3.386 -14.846 1.00 57.97 183 HIS A O 1
ATOM 1466 N N . HIS A 1 184 ? -10.273 -2.783 -13.628 1.00 56.16 184 HIS A N 1
ATOM 1467 C CA . HIS A 1 184 ? -11.152 -2.605 -14.787 1.00 56.16 184 HIS A CA 1
ATOM 1468 C C . HIS A 1 184 ? -10.892 -1.301 -15.569 1.00 56.16 184 HIS A C 1
ATOM 1470 O O . HIS A 1 184 ? -11.299 -1.201 -16.722 1.00 56.16 184 HIS A O 1
ATOM 1476 N N . ASN A 1 185 ? -10.228 -0.311 -14.963 1.00 52.75 185 ASN A N 1
ATOM 1477 C CA . ASN A 1 185 ? -9.885 0.961 -15.616 1.00 52.75 185 ASN A CA 1
ATOM 1478 C C . ASN A 1 185 ? -8.504 0.949 -16.304 1.00 52.75 185 ASN A C 1
ATOM 1480 O O . ASN A 1 185 ? -8.142 1.940 -16.933 1.00 52.75 185 ASN A O 1
ATOM 1484 N N . LEU A 1 186 ? -7.737 -0.138 -16.158 1.00 52.19 186 LEU A N 1
ATOM 1485 C CA . LEU A 1 186 ? -6.414 -0.330 -16.768 1.00 52.19 186 LEU A CA 1
ATOM 1486 C C . LEU A 1 186 ? -6.452 -1.193 -18.052 1.00 52.19 186 LEU A C 1
ATOM 1488 O O . LEU A 1 186 ? -5.407 -1.379 -18.674 1.00 52.19 186 LEU A O 1
ATOM 1492 N N . GLU A 1 187 ? -7.626 -1.706 -18.448 1.00 43.47 187 GLU A N 1
ATOM 1493 C CA . GLU A 1 187 ? -7.893 -2.388 -19.735 1.00 43.47 187 GLU A CA 1
ATOM 1494 C C . GLU A 1 187 ? -8.612 -1.462 -20.728 1.00 43.47 187 GLU A C 1
ATOM 1496 O O . GLU A 1 187 ? -8.270 -1.518 -21.934 1.00 43.47 187 GLU A O 1
#

Foldseek 3Di:
DDDPPPPPPPDDDPVRVVVVVVVVVVVVVVVVVVVVVVVVVVVVVVVVVVVVVVVVVVVVVVVVVVVVVVVVVVVVVVVVVVVLVVVLVVVQVVVQVVQVVVLVVVLVVLVVVVVVLVVLVVVLVVVLVVQDDPVRCVVCVVVNVVVVCVSVVPDDVVSSPRPDDPDDDTDPPSVVVVVVVVVVVVD

Sequence (187 aa):
MYSLMKKTAVLPSPQEATVVIMEITDSYTKHKEALEKSLNPVKGKIEGLKKVLSALAEREDEIRERREGILEEIHEMVEEMMDVLRQSERKLTEQAIRVTDDKLKVLSDQMKSAEMSLSLLEDFVEQSLKTGSPPEVLRSKKQLMERMSEVTGGINLEELNPKEEADVKISNRYITLEILLYHHNLE

Secondary structure (DSSP, 8-state):
----------PPPHHHHHHHHHHHHHHHHHHHHHHHHHHHHHHHHHHHHHHHHHHHHHHHHHHHHHHHHHHHHHHHHHHHHHHHHHHHHHHHHHHHHHHHHHHHHHHHHHHHHHHHHHHHHHHHHHHHHT--SHHHHHHHHHHHHHHHHHHHHT--HHHHS--S-SPPP--THHHHHHHHHHHHT--

pLDDT: mean 85.34, std 14.35, range [38.12, 98.75]

Solvent-accessible surface area (backbone atoms only — not comparable to full-atom values): 10887 Å² total; per-residue (Å²): 134,87,78,79,78,74,78,73,79,78,75,71,52,78,67,56,51,51,50,53,54,49,53,51,50,55,49,51,51,53,52,49,54,55,49,53,64,58,43,53,61,52,55,52,49,53,55,52,50,52,53,50,52,53,56,50,50,55,52,52,51,53,52,52,54,52,50,52,52,53,53,49,53,55,50,51,56,51,51,55,53,51,51,53,51,52,51,48,51,51,55,51,50,54,48,52,50,50,57,48,52,54,49,53,48,53,51,52,53,39,50,52,53,47,51,52,53,47,50,55,49,51,54,49,51,56,60,63,68,66,58,65,58,76,71,54,43,68,71,42,45,66,62,52,53,52,50,50,51,50,60,57,68,71,55,64,67,77,80,54,50,85,85,71,74,90,78,83,87,76,82,69,69,62,61,61,52,58,57,52,53,55,60,66,75,76,114